Protein AF-A0A6N6KXH5-F1 (afdb_monomer)

Mean predicted aligned error: 12.49 Å

pLDDT: mean 75.02, std 23.64, range [25.59, 96.56]

Structure (mmCIF, N/CA/C/O backbone):
data_AF-A0A6N6KXH5-F1
#
_entry.id   AF-A0A6N6KXH5-F1
#
loop_
_atom_site.group_PDB
_atom_site.id
_atom_site.type_symbol
_atom_site.label_atom_id
_atom_site.label_alt_id
_atom_site.label_comp_id
_atom_site.label_asym_id
_atom_site.label_entity_id
_atom_site.label_seq_id
_atom_site.pdbx_PDB_ins_code
_atom_site.Cartn_x
_atom_site.Cartn_y
_atom_site.Cartn_z
_atom_site.occupancy
_atom_site.B_iso_or_equiv
_atom_site.auth_seq_id
_atom_site.auth_comp_id
_atom_site.auth_asym_id
_atom_site.auth_atom_id
_atom_site.pdbx_PDB_model_num
ATOM 1 N N . MET A 1 1 ? -5.932 -67.884 3.065 1.00 34.28 1 MET A N 1
ATOM 2 C CA . MET A 1 1 ? -4.588 -68.323 2.636 1.00 34.28 1 MET A CA 1
ATOM 3 C C . MET A 1 1 ? -4.471 -68.084 1.138 1.00 34.28 1 MET A C 1
ATOM 5 O O . MET A 1 1 ? -5.347 -68.530 0.417 1.00 34.28 1 MET A O 1
ATOM 9 N N . SER A 1 2 ? -3.469 -67.285 0.753 1.00 35.34 2 SER A N 1
ATOM 10 C CA . SER A 1 2 ? -2.897 -67.051 -0.588 1.00 35.34 2 SER A CA 1
ATOM 11 C C . SER A 1 2 ? -3.793 -67.182 -1.829 1.00 35.34 2 SER A C 1
ATOM 13 O O . SER A 1 2 ? -4.109 -68.287 -2.262 1.00 35.34 2 SER A O 1
ATOM 15 N N . VAL A 1 3 ? -4.025 -66.052 -2.502 1.00 28.23 3 VAL A N 1
ATOM 16 C CA . VAL A 1 3 ? -4.304 -66.023 -3.942 1.00 28.23 3 VAL A CA 1
ATOM 17 C C . VAL A 1 3 ? -3.302 -65.068 -4.584 1.00 28.23 3 VAL A C 1
ATOM 19 O O . VAL A 1 3 ? -3.297 -63.873 -4.300 1.00 28.23 3 VAL A O 1
ATOM 22 N N . SER A 1 4 ? -2.410 -65.626 -5.397 1.00 29.00 4 SER A N 1
ATOM 23 C CA . SER A 1 4 ? -1.606 -64.905 -6.376 1.00 29.00 4 SER A CA 1
ATOM 24 C C . SER A 1 4 ? -2.462 -64.624 -7.611 1.00 29.00 4 SER A C 1
ATOM 26 O O . SER A 1 4 ? -3.246 -65.473 -8.029 1.00 29.00 4 SER A O 1
ATOM 28 N N . CYS A 1 5 ? -2.292 -63.457 -8.230 1.00 26.23 5 CYS A N 1
ATOM 29 C CA . CYS A 1 5 ? -2.642 -63.283 -9.635 1.00 26.23 5 CYS A CA 1
ATOM 30 C C . CYS A 1 5 ? -1.770 -62.193 -10.257 1.00 26.23 5 CYS A C 1
ATOM 32 O O . CYS A 1 5 ? -1.735 -61.051 -9.802 1.00 26.23 5 CYS A O 1
ATOM 34 N N . SER A 1 6 ? -1.026 -62.605 -11.274 1.00 30.69 6 SER A N 1
ATOM 35 C CA . SER A 1 6 ? -0.254 -61.792 -12.196 1.00 30.69 6 SER A CA 1
ATOM 36 C C . SER A 1 6 ? -1.175 -61.153 -13.237 1.00 30.69 6 SER A C 1
ATOM 38 O O . SER A 1 6 ? -2.111 -61.784 -13.721 1.00 30.69 6 SER A O 1
ATOM 40 N N . SER A 1 7 ? -0.853 -59.938 -13.677 1.00 32.44 7 SER A N 1
ATOM 41 C CA . SER A 1 7 ? -1.296 -59.474 -14.993 1.00 32.44 7 SER A CA 1
ATOM 42 C C . SER A 1 7 ? -0.289 -58.507 -15.602 1.00 32.44 7 SER A C 1
ATOM 44 O O . SER A 1 7 ? -0.021 -57.423 -15.087 1.00 32.44 7 SER A O 1
ATOM 46 N N . SER A 1 8 ? 0.254 -58.969 -16.721 1.00 28.33 8 SER A N 1
ATOM 47 C CA . SER A 1 8 ? 1.079 -58.301 -17.718 1.00 28.33 8 SER A CA 1
ATOM 48 C C . SER A 1 8 ? 0.479 -56.992 -18.234 1.00 28.33 8 SER A C 1
ATOM 50 O O . SER A 1 8 ? -0.687 -56.960 -18.623 1.00 28.33 8 SER A O 1
ATOM 52 N N . TR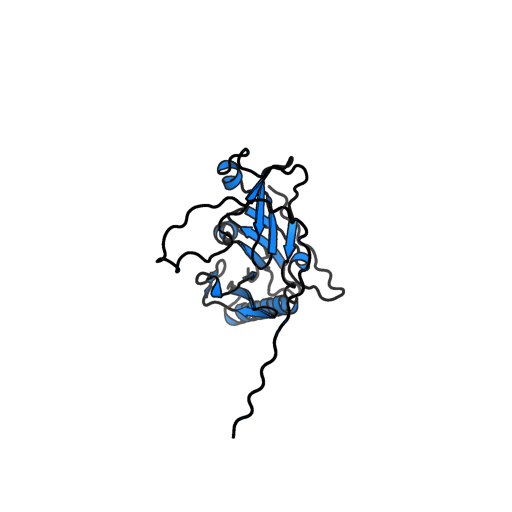P A 1 9 ? 1.310 -55.955 -18.351 1.00 27.03 9 TRP A N 1
ATOM 53 C CA . TRP A 1 9 ? 1.005 -54.742 -19.110 1.00 27.03 9 TRP A CA 1
ATOM 54 C C . TRP A 1 9 ? 1.801 -54.740 -20.417 1.00 27.03 9 TRP A C 1
ATOM 56 O O . TRP A 1 9 ? 3.028 -54.666 -20.424 1.00 27.03 9 TRP A O 1
ATOM 66 N N . THR A 1 10 ? 1.089 -54.859 -21.535 1.00 33.12 10 THR A N 1
ATOM 67 C CA . THR A 1 10 ? 1.622 -54.732 -22.894 1.00 33.12 10 THR A CA 1
ATOM 68 C C . THR A 1 10 ? 1.660 -53.263 -23.297 1.00 33.12 10 THR A C 1
ATOM 70 O O . THR A 1 10 ? 0.631 -52.587 -23.298 1.00 33.12 10 THR A O 1
ATOM 73 N N . GLY A 1 11 ? 2.849 -52.783 -23.660 1.00 29.31 11 GLY A N 1
ATOM 74 C CA . GLY A 1 11 ? 3.073 -51.426 -24.139 1.00 29.31 11 GLY A CA 1
ATOM 75 C C . GLY A 1 11 ? 2.358 -51.126 -25.458 1.00 29.31 11 GLY A C 1
ATOM 76 O O . GLY A 1 11 ? 2.334 -51.942 -26.379 1.00 29.31 11 GLY A O 1
ATOM 77 N N . LYS A 1 12 ? 1.827 -49.905 -25.561 1.00 32.59 12 LYS A N 1
ATOM 78 C CA . LYS A 1 12 ? 1.473 -49.268 -26.830 1.00 32.59 12 LYS A CA 1
ATOM 79 C C . LYS A 1 12 ? 2.294 -47.991 -26.974 1.00 32.59 12 LYS A C 1
ATOM 81 O O . LYS A 1 12 ? 2.159 -47.053 -26.196 1.00 32.59 12 LYS A O 1
ATOM 86 N N . GLN A 1 13 ? 3.168 -48.011 -27.974 1.00 32.56 13 GLN A N 1
ATOM 87 C CA . GLN A 1 13 ? 3.953 -46.886 -28.468 1.00 32.56 13 GLN A CA 1
ATOM 88 C C . GLN A 1 13 ? 3.015 -45.761 -28.926 1.00 32.56 13 GLN A C 1
ATOM 90 O O . GLN A 1 13 ? 2.152 -45.990 -29.773 1.00 32.56 13 GLN A O 1
ATOM 95 N N . VAL A 1 14 ? 3.217 -44.545 -28.415 1.00 34.12 14 VAL A N 1
ATOM 96 C CA . VAL A 1 14 ? 2.612 -43.326 -28.966 1.00 34.12 14 VAL A CA 1
ATOM 97 C C . VAL A 1 14 ? 3.729 -42.376 -29.399 1.00 34.12 14 VAL A C 1
ATOM 99 O O . VAL A 1 14 ? 4.728 -42.179 -28.711 1.00 34.12 14 VAL A O 1
ATOM 102 N N . SER A 1 15 ? 3.549 -41.885 -30.620 1.00 32.12 15 SER A N 1
ATOM 103 C CA . SER A 1 15 ? 4.446 -41.099 -31.462 1.00 32.12 15 SER A CA 1
ATOM 104 C C . SER A 1 15 ? 4.912 -39.782 -30.823 1.00 32.12 15 SER A C 1
ATOM 106 O O . SER A 1 15 ? 4.115 -39.033 -30.259 1.00 32.12 15 SER A O 1
ATOM 108 N N . ARG A 1 16 ? 6.216 -39.492 -30.952 1.00 30.27 16 ARG A N 1
ATOM 109 C CA . ARG A 1 16 ? 6.869 -38.257 -30.496 1.00 30.27 16 ARG A CA 1
ATOM 110 C C . ARG A 1 16 ? 6.496 -37.089 -31.417 1.00 30.27 16 ARG A C 1
ATOM 112 O O . ARG A 1 16 ? 6.907 -37.067 -32.573 1.00 30.27 16 ARG A O 1
ATOM 119 N N . ARG A 1 17 ? 5.781 -36.089 -30.893 1.00 31.73 17 ARG A N 1
ATOM 120 C CA . ARG A 1 17 ? 5.756 -34.734 -31.466 1.00 31.73 17 ARG A CA 1
ATOM 121 C C . ARG A 1 17 ? 6.875 -33.913 -30.830 1.00 31.73 17 ARG A C 1
ATOM 123 O O . ARG A 1 17 ? 6.957 -33.806 -29.612 1.00 31.73 17 ARG A O 1
ATOM 130 N N . THR A 1 18 ? 7.738 -33.383 -31.685 1.00 30.25 18 THR A N 1
ATOM 131 C CA . THR A 1 18 ? 8.837 -32.470 -31.374 1.00 30.25 18 THR A CA 1
ATOM 132 C C . THR A 1 18 ? 8.309 -31.228 -30.657 1.00 30.25 18 THR A C 1
ATOM 134 O O . THR A 1 18 ? 7.574 -30.444 -31.250 1.00 30.25 18 THR A O 1
ATOM 137 N N . ILE A 1 19 ? 8.686 -31.056 -29.390 1.00 32.16 19 ILE A N 1
ATOM 138 C CA . ILE A 1 19 ? 8.570 -29.790 -28.663 1.00 32.16 19 ILE A CA 1
ATOM 139 C C . ILE A 1 19 ? 9.950 -29.136 -28.743 1.00 32.16 19 ILE A C 1
ATOM 141 O O . ILE A 1 19 ? 10.942 -29.720 -28.307 1.00 32.16 19 ILE A O 1
ATOM 145 N N . LEU A 1 20 ? 10.015 -27.959 -29.364 1.00 25.92 20 LEU A N 1
ATOM 146 C CA . LEU A 1 20 ? 11.192 -27.096 -29.351 1.00 25.92 20 LEU A CA 1
ATOM 147 C C . LEU A 1 20 ? 11.387 -26.590 -27.916 1.00 25.92 20 LEU A C 1
ATOM 149 O O . LEU A 1 20 ? 10.619 -25.760 -27.440 1.00 25.92 20 LEU A O 1
ATOM 153 N N . PHE A 1 21 ? 12.393 -27.121 -27.224 1.00 26.03 21 PHE A N 1
ATOM 154 C CA . PHE A 1 21 ? 12.872 -26.561 -25.966 1.00 26.03 21 PHE A CA 1
ATOM 155 C C . PHE A 1 21 ? 13.682 -25.302 -26.284 1.00 26.03 21 PHE A C 1
ATOM 157 O O . PHE A 1 21 ? 14.751 -25.386 -26.888 1.00 26.03 21 PHE A O 1
ATOM 164 N N . LEU A 1 22 ? 13.166 -24.138 -25.890 1.00 27.75 22 LEU A N 1
ATOM 165 C CA . LEU A 1 22 ? 13.977 -22.934 -25.743 1.00 27.75 22 LEU A CA 1
ATOM 166 C C . LEU A 1 22 ? 14.863 -23.126 -24.508 1.00 27.75 22 LEU A C 1
ATOM 168 O O . LEU A 1 22 ? 14.380 -23.269 -23.387 1.00 27.75 22 LEU A O 1
ATOM 172 N N . SER A 1 23 ? 16.164 -23.210 -24.754 1.00 25.70 23 SER A N 1
ATOM 173 C CA . SER A 1 23 ? 17.210 -23.412 -23.758 1.00 25.70 23 SER A CA 1
ATOM 174 C C . SER A 1 23 ? 17.318 -22.198 -22.831 1.00 25.70 23 SER A C 1
ATOM 176 O O . SER A 1 23 ? 17.738 -21.128 -23.262 1.00 25.70 23 SER A O 1
ATOM 178 N N . ILE A 1 24 ? 16.980 -22.371 -21.554 1.00 30.84 24 ILE A N 1
ATOM 179 C CA . ILE A 1 24 ? 17.318 -21.424 -20.481 1.00 30.84 24 ILE A CA 1
ATOM 180 C C . ILE A 1 24 ? 18.770 -21.719 -20.060 1.00 30.84 24 ILE A C 1
ATOM 182 O O . ILE A 1 24 ? 19.104 -22.895 -19.874 1.00 30.84 24 ILE A O 1
ATOM 186 N N . PRO A 1 25 ? 19.668 -20.722 -19.951 1.00 28.97 25 PRO A N 1
ATOM 187 C CA . PRO A 1 25 ? 21.072 -20.986 -19.674 1.00 28.97 25 PRO A CA 1
ATOM 188 C C . PRO A 1 25 ? 21.275 -21.496 -18.241 1.00 28.97 25 PRO A C 1
ATOM 190 O O . PRO A 1 25 ? 20.747 -20.949 -17.276 1.00 28.97 25 PRO A O 1
ATOM 193 N N . ALA A 1 26 ? 22.069 -22.559 -18.124 1.00 29.31 26 ALA A N 1
ATOM 194 C CA . ALA A 1 26 ? 22.486 -23.163 -16.868 1.00 29.31 26 ALA A CA 1
ATOM 195 C C . ALA A 1 26 ? 23.568 -22.306 -16.195 1.00 29.31 26 ALA A C 1
ATOM 197 O O . ALA A 1 26 ? 24.658 -22.152 -16.749 1.00 29.31 26 ALA A O 1
ATOM 198 N N . TRP A 1 27 ? 23.302 -21.805 -14.987 1.00 30.33 27 TRP A N 1
ATOM 199 C CA . TRP A 1 27 ? 24.320 -21.165 -14.152 1.00 30.33 27 TRP A CA 1
ATOM 200 C C . TRP A 1 27 ? 24.557 -21.980 -12.875 1.00 30.33 27 TRP A C 1
ATOM 202 O O . TRP A 1 27 ? 23.636 -22.375 -12.168 1.00 30.33 27 TRP A O 1
ATOM 212 N N . ARG A 1 28 ? 25.847 -22.284 -12.697 1.00 27.38 28 ARG A N 1
ATOM 213 C CA . ARG A 1 28 ? 26.580 -22.994 -11.637 1.00 27.38 28 ARG A CA 1
ATOM 214 C C . ARG A 1 28 ? 25.835 -23.405 -10.362 1.00 27.38 28 ARG A C 1
ATOM 216 O O . ARG A 1 28 ? 25.400 -22.590 -9.562 1.00 27.38 28 ARG A O 1
ATOM 223 N N . THR A 1 29 ? 25.943 -24.702 -10.088 1.00 35.69 29 THR A N 1
ATOM 224 C CA . THR A 1 29 ? 25.871 -25.305 -8.756 1.00 35.69 29 THR A CA 1
ATOM 225 C C . THR A 1 29 ? 26.996 -24.781 -7.852 1.00 35.69 29 THR A C 1
ATOM 227 O O . THR A 1 29 ? 28.174 -25.005 -8.145 1.00 35.69 29 THR A O 1
ATOM 230 N N . SER A 1 30 ? 26.643 -24.177 -6.721 1.00 26.39 30 SER A N 1
ATOM 231 C CA . SER A 1 30 ? 27.507 -24.094 -5.534 1.00 26.39 30 SER A CA 1
ATOM 232 C C . SER A 1 30 ? 26.762 -24.668 -4.330 1.00 26.39 30 SER A C 1
ATOM 234 O O . SER A 1 30 ? 25.540 -24.603 -4.243 1.00 26.39 30 SER A O 1
ATOM 236 N N . SER A 1 31 ? 27.526 -25.346 -3.481 1.00 25.59 31 SER A N 1
ATOM 237 C CA . SER A 1 31 ? 27.115 -26.375 -2.533 1.00 25.59 31 SER A CA 1
ATOM 238 C C . SER A 1 31 ? 26.300 -25.895 -1.330 1.00 25.59 31 SER A C 1
ATOM 240 O O . SER A 1 31 ? 26.558 -24.847 -0.752 1.00 25.59 31 SER A O 1
ATOM 242 N N . VAL A 1 32 ? 25.399 -26.789 -0.927 1.00 36.59 32 VAL A N 1
ATOM 243 C CA . VAL A 1 32 ? 24.617 -26.891 0.312 1.00 36.59 32 VAL A CA 1
ATOM 244 C C . VAL A 1 32 ? 25.411 -26.510 1.575 1.00 36.59 32 VAL A C 1
ATOM 246 O O . VAL A 1 32 ? 26.334 -27.243 1.925 1.00 36.59 32 VAL A O 1
ATOM 249 N N . ASN A 1 33 ? 25.039 -25.400 2.240 1.00 27.09 33 ASN A N 1
ATOM 250 C CA . ASN A 1 33 ? 24.850 -25.276 3.708 1.00 27.09 33 ASN A CA 1
ATOM 251 C C . ASN A 1 33 ? 24.621 -23.829 4.221 1.00 27.09 33 ASN A C 1
ATOM 253 O O . ASN A 1 33 ? 25.169 -23.457 5.246 1.00 27.09 33 ASN A O 1
ATOM 257 N N . ASP A 1 34 ? 23.772 -23.025 3.575 1.00 28.16 34 ASP A N 1
ATOM 258 C CA . ASP A 1 34 ? 23.202 -21.824 4.217 1.00 28.16 34 ASP A CA 1
ATOM 259 C C . ASP A 1 34 ? 21.807 -21.546 3.639 1.00 28.16 34 ASP A C 1
ATOM 261 O O . ASP A 1 34 ? 21.627 -20.799 2.681 1.00 28.16 34 ASP A O 1
ATOM 265 N N . LEU A 1 35 ? 20.804 -22.239 4.185 1.00 29.20 35 LEU A N 1
ATOM 266 C CA . LEU A 1 35 ? 19.399 -22.193 3.749 1.00 29.20 35 LEU A CA 1
ATOM 267 C C . LEU A 1 35 ? 18.524 -21.240 4.588 1.00 29.20 35 LEU A C 1
ATOM 269 O O . LEU A 1 35 ? 17.304 -21.319 4.519 1.00 29.20 35 LEU A O 1
ATOM 273 N N . HIS A 1 36 ? 19.112 -20.325 5.365 1.00 27.80 36 HIS A N 1
ATOM 274 C CA . HIS A 1 36 ? 18.352 -19.433 6.260 1.00 27.80 36 HIS A CA 1
ATOM 275 C C . HIS A 1 36 ? 18.334 -17.950 5.854 1.00 27.80 36 HIS A C 1
ATOM 277 O O . HIS A 1 36 ? 17.826 -17.123 6.608 1.00 27.80 36 HIS A O 1
ATOM 283 N N . THR A 1 37 ? 18.806 -17.605 4.652 1.00 34.41 37 THR A N 1
ATOM 284 C CA . THR A 1 37 ? 18.939 -16.194 4.224 1.00 34.41 37 THR A CA 1
ATOM 285 C C . THR A 1 37 ? 18.351 -15.910 2.832 1.00 34.41 37 THR A C 1
ATOM 287 O O . THR A 1 37 ? 18.606 -14.854 2.266 1.00 34.41 37 THR A O 1
ATOM 290 N N . LEU A 1 38 ? 17.573 -16.837 2.255 1.00 30.12 38 LEU A N 1
ATOM 291 C CA . LEU A 1 38 ? 17.179 -16.808 0.833 1.00 30.12 38 LEU A CA 1
ATOM 292 C C . LEU A 1 38 ? 15.700 -16.502 0.529 1.00 30.12 38 LEU A C 1
ATOM 294 O O . LEU A 1 38 ? 15.316 -16.568 -0.633 1.00 30.12 38 LEU A O 1
ATOM 298 N N . GLU A 1 39 ? 14.860 -16.134 1.497 1.00 35.03 39 GLU A N 1
ATOM 299 C CA . GLU A 1 39 ? 13.414 -15.985 1.241 1.00 35.03 39 GLU A CA 1
ATOM 300 C C . GLU A 1 39 ? 12.834 -14.669 1.780 1.00 35.03 39 GLU A C 1
ATOM 302 O O . GLU A 1 39 ? 12.089 -14.637 2.756 1.00 35.03 39 GLU A O 1
ATOM 307 N N . ARG A 1 40 ? 13.164 -13.549 1.135 1.00 41.22 40 ARG A N 1
ATOM 308 C CA . ARG A 1 40 ? 12.389 -12.301 1.224 1.00 41.22 40 ARG A CA 1
ATOM 309 C C . ARG A 1 40 ? 12.245 -11.733 -0.182 1.00 41.22 40 ARG A C 1
ATOM 311 O O . ARG A 1 40 ? 13.129 -11.018 -0.622 1.00 41.22 40 ARG A O 1
ATOM 318 N N . PHE A 1 41 ? 11.138 -12.068 -0.843 1.00 43.38 41 PHE A N 1
ATOM 319 C CA . PHE A 1 41 ? 10.682 -11.460 -2.101 1.00 43.38 41 PHE A CA 1
ATOM 320 C C . PHE A 1 41 ? 11.631 -11.624 -3.309 1.00 43.38 41 PHE A C 1
ATOM 322 O O . PHE A 1 41 ? 12.810 -11.936 -3.176 1.00 43.38 41 PHE A O 1
ATOM 329 N N . SER A 1 42 ? 11.064 -11.584 -4.521 1.00 43.88 42 SER A N 1
ATOM 330 C CA . SER A 1 42 ? 11.773 -11.874 -5.780 1.00 43.88 42 SER A CA 1
ATOM 331 C C . SER A 1 42 ? 13.064 -11.051 -5.860 1.00 43.88 42 SER A C 1
ATOM 333 O O . SER A 1 42 ? 12.982 -9.827 -5.779 1.00 43.88 42 SER A O 1
ATOM 335 N N . PRO A 1 43 ? 14.258 -11.669 -5.962 1.00 48.19 43 PRO A N 1
ATOM 336 C CA . PRO A 1 43 ? 15.462 -10.998 -5.491 1.00 48.19 43 PRO A CA 1
ATOM 337 C C . PRO A 1 43 ? 15.898 -9.822 -6.368 1.00 48.19 43 PRO A C 1
ATOM 339 O O . PRO A 1 43 ? 16.661 -8.996 -5.888 1.00 48.19 43 PRO A O 1
ATOM 342 N N . PHE A 1 44 ? 15.414 -9.690 -7.607 1.00 66.38 44 PHE A N 1
ATOM 343 C CA . PHE A 1 44 ? 15.699 -8.526 -8.446 1.00 66.38 44 PHE A CA 1
ATOM 344 C C . PHE A 1 44 ? 14.526 -8.280 -9.394 1.00 66.38 44 PHE A C 1
ATOM 346 O O . PHE A 1 44 ? 14.179 -9.144 -10.200 1.00 66.38 44 PHE A O 1
ATOM 353 N N . GLY A 1 45 ? 13.911 -7.101 -9.301 1.00 78.88 45 GLY A N 1
ATOM 354 C CA . GLY A 1 45 ? 13.016 -6.642 -10.356 1.00 78.88 45 GLY A CA 1
ATOM 355 C C . GLY A 1 45 ? 13.757 -6.536 -11.691 1.00 78.88 45 GLY A C 1
ATOM 356 O O . GLY A 1 45 ? 14.986 -6.484 -11.753 1.00 78.88 45 GLY A O 1
ATOM 357 N N . THR A 1 46 ? 12.999 -6.562 -12.779 1.00 89.38 46 THR A N 1
ATOM 358 C CA . THR A 1 46 ? 13.536 -6.497 -14.135 1.00 89.38 46 THR A CA 1
ATOM 359 C C . THR A 1 46 ? 13.433 -5.064 -14.648 1.00 89.38 46 THR A C 1
ATOM 361 O O . THR A 1 46 ? 12.318 -4.546 -14.755 1.00 89.38 46 THR A O 1
ATOM 364 N N . PRO A 1 47 ? 14.554 -4.406 -14.986 1.00 92.06 47 PRO A N 1
ATOM 365 C CA . PRO A 1 47 ? 14.502 -3.120 -15.659 1.00 92.06 47 PRO A CA 1
ATOM 366 C C . PRO A 1 47 ? 13.998 -3.286 -17.097 1.00 92.06 47 PRO A C 1
ATOM 368 O O . PRO A 1 47 ? 14.488 -4.130 -17.851 1.00 92.06 47 PRO A O 1
ATOM 371 N N . VAL A 1 48 ? 13.032 -2.457 -17.487 1.00 93.25 48 VAL A N 1
ATOM 372 C CA . VAL A 1 48 ? 12.419 -2.450 -18.820 1.00 93.25 48 VAL A CA 1
ATOM 373 C C . VAL A 1 48 ? 12.546 -1.050 -19.409 1.00 93.25 48 VAL A C 1
ATOM 375 O O . VAL A 1 48 ? 11.997 -0.091 -18.872 1.00 93.25 48 VAL A O 1
ATOM 378 N N . ALA A 1 49 ? 13.282 -0.914 -20.506 1.00 93.19 49 ALA A N 1
ATOM 379 C CA . ALA A 1 49 ? 13.436 0.353 -21.204 1.00 93.19 49 ALA A CA 1
ATOM 380 C C . ALA A 1 49 ? 12.259 0.573 -22.163 1.00 93.19 49 ALA A C 1
ATOM 382 O O . ALA A 1 49 ? 12.032 -0.224 -23.078 1.00 93.19 49 ALA A O 1
ATOM 383 N N . ALA A 1 50 ? 11.539 1.678 -21.958 1.00 91.44 50 ALA A N 1
ATOM 384 C CA . ALA A 1 50 ? 10.432 2.128 -22.791 1.00 91.44 50 ALA A CA 1
ATOM 385 C C . ALA A 1 50 ? 10.680 3.570 -23.285 1.00 91.44 50 ALA A C 1
ATOM 387 O O . ALA A 1 50 ? 11.497 4.292 -22.708 1.00 91.44 50 ALA A O 1
ATOM 388 N N . PRO A 1 51 ? 9.964 4.058 -24.317 1.0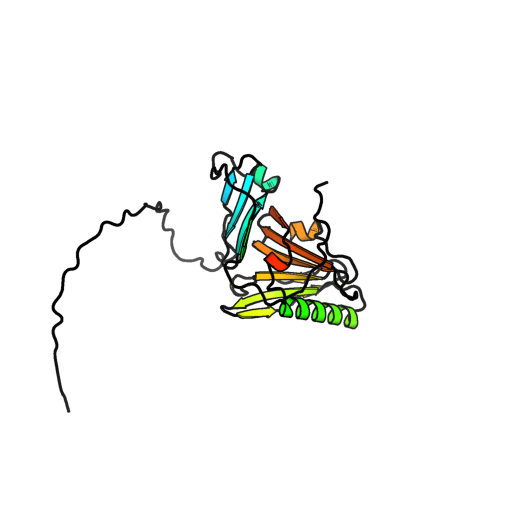0 85.56 51 PRO A N 1
ATOM 389 C CA . PRO A 1 51 ? 10.170 5.407 -24.851 1.00 85.56 51 PRO A CA 1
ATOM 390 C C . PRO A 1 51 ? 9.905 6.519 -23.825 1.00 85.56 51 PRO A C 1
ATOM 392 O O . PRO A 1 51 ? 10.468 7.602 -23.937 1.00 85.56 51 PRO A O 1
ATOM 395 N N . GLY A 1 52 ? 9.048 6.250 -22.833 1.00 83.12 52 GLY A N 1
ATOM 396 C CA . GLY A 1 52 ? 8.719 7.170 -21.741 1.00 83.12 52 GLY A CA 1
ATOM 397 C C . GLY A 1 52 ? 9.681 7.131 -20.549 1.00 83.12 52 GLY A C 1
ATOM 398 O O . GLY A 1 52 ? 9.449 7.854 -19.587 1.00 83.12 52 GLY A O 1
ATOM 399 N N . GLY A 1 53 ? 10.728 6.301 -20.592 1.00 88.69 53 GLY A N 1
ATOM 400 C CA . GLY A 1 53 ? 11.704 6.151 -19.514 1.00 88.69 53 GLY A CA 1
ATOM 401 C C . GLY A 1 53 ? 11.915 4.701 -19.081 1.00 88.69 53 GLY A C 1
ATOM 402 O O . GLY A 1 53 ? 11.360 3.761 -19.656 1.00 88.69 53 GLY A O 1
ATOM 403 N N . LEU A 1 54 ? 12.750 4.527 -18.057 1.00 92.38 54 LEU A N 1
ATOM 404 C CA . LEU A 1 54 ? 13.017 3.223 -17.462 1.00 92.38 54 LEU A CA 1
ATOM 405 C C . LEU A 1 54 ? 11.863 2.817 -16.539 1.00 92.38 54 LEU A C 1
ATOM 407 O O . LEU A 1 54 ? 11.417 3.590 -15.690 1.00 92.38 54 LEU A O 1
ATOM 411 N N . LEU A 1 55 ? 11.411 1.580 -16.692 1.00 94.38 55 LEU A N 1
ATOM 412 C CA . LEU A 1 55 ? 10.418 0.946 -15.843 1.00 94.38 55 LEU A CA 1
ATOM 413 C C . LEU A 1 55 ? 11.063 -0.177 -15.028 1.00 94.38 55 LEU A C 1
ATOM 415 O O . LEU A 1 55 ? 12.059 -0.772 -15.436 1.00 94.38 55 LEU A O 1
ATOM 419 N N . TRP A 1 56 ? 10.466 -0.478 -13.884 1.00 92.56 56 TRP A N 1
ATOM 420 C CA . TRP A 1 56 ? 10.872 -1.537 -12.975 1.00 92.56 56 TRP A CA 1
ATOM 421 C C . TRP A 1 56 ? 9.742 -2.553 -12.843 1.00 92.56 56 TRP A C 1
ATOM 423 O O . TRP A 1 56 ? 8.643 -2.215 -12.402 1.00 92.56 56 TRP A O 1
ATOM 433 N N . GLU A 1 57 ? 9.980 -3.787 -13.277 1.00 92.56 57 GLU A N 1
ATOM 434 C CA . GLU A 1 57 ? 8.989 -4.859 -13.240 1.00 92.56 57 GLU A CA 1
ATOM 435 C C . GLU A 1 57 ? 9.263 -5.830 -12.096 1.00 92.56 57 GLU A C 1
ATOM 437 O O . GLU A 1 57 ? 10.378 -6.319 -11.933 1.00 92.56 57 GLU A O 1
ATOM 442 N N . VAL A 1 58 ? 8.234 -6.133 -11.311 1.00 89.69 58 VAL A N 1
ATOM 443 C CA . VAL A 1 58 ? 8.316 -7.045 -10.170 1.00 89.69 58 VAL A CA 1
ATOM 444 C C . VAL A 1 58 ? 7.147 -8.013 -10.223 1.00 89.69 58 VAL A C 1
ATOM 446 O O . VAL A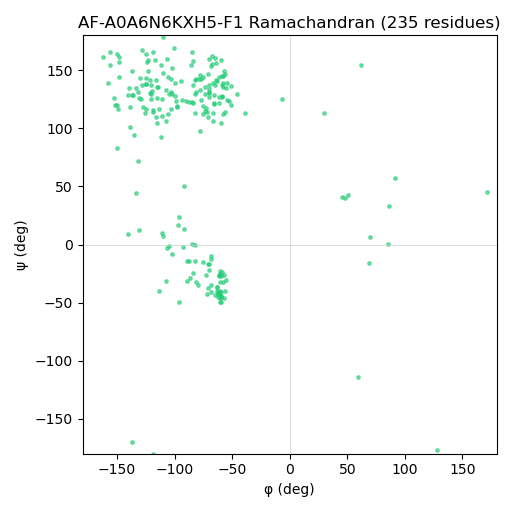 1 58 ? 5.997 -7.618 -10.420 1.00 89.69 58 VAL A O 1
ATOM 449 N N . GLU A 1 59 ? 7.448 -9.287 -10.004 1.00 88.81 59 GLU A N 1
ATOM 450 C CA . GLU A 1 59 ? 6.467 -10.350 -9.827 1.00 88.81 59 GLU A CA 1
ATOM 451 C C . GLU A 1 59 ? 6.686 -11.008 -8.462 1.00 88.81 59 GLU A C 1
ATOM 453 O O . GLU A 1 59 ? 7.810 -11.364 -8.100 1.00 88.81 59 GLU A O 1
ATOM 458 N N . THR A 1 60 ? 5.610 -11.144 -7.694 1.00 84.75 60 THR A N 1
ATOM 459 C CA . THR A 1 60 ? 5.571 -11.848 -6.409 1.00 84.75 60 THR A CA 1
ATOM 460 C C . THR A 1 60 ? 4.588 -13.015 -6.498 1.00 84.75 60 THR A C 1
ATOM 462 O O . THR A 1 60 ? 3.933 -13.223 -7.514 1.00 84.75 60 THR A O 1
ATOM 465 N N . ALA A 1 61 ? 4.416 -13.774 -5.414 1.00 83.88 61 ALA A N 1
ATOM 466 C CA . ALA A 1 61 ? 3.353 -14.781 -5.349 1.00 83.88 61 ALA A CA 1
ATOM 467 C C . ALA A 1 61 ? 1.929 -14.177 -5.298 1.00 83.88 61 ALA A C 1
ATOM 469 O O . ALA A 1 61 ? 0.954 -14.922 -5.373 1.00 83.88 61 ALA A O 1
ATOM 470 N N . ILE A 1 62 ? 1.798 -12.857 -5.117 1.00 86.88 62 ILE A N 1
ATOM 471 C CA . ILE A 1 62 ? 0.531 -12.165 -4.829 1.00 86.88 62 ILE A CA 1
ATOM 472 C C . ILE A 1 62 ? 0.122 -11.246 -5.978 1.00 86.88 62 ILE A C 1
ATOM 474 O O . ILE A 1 62 ? -1.056 -11.180 -6.332 1.00 86.88 62 ILE A O 1
ATOM 478 N N . PHE A 1 63 ? 1.081 -10.551 -6.580 1.00 90.44 63 PHE A N 1
ATOM 479 C CA . PHE A 1 63 ? 0.831 -9.583 -7.638 1.00 90.44 63 PHE A CA 1
ATOM 480 C C . PHE A 1 63 ? 1.995 -9.532 -8.624 1.00 90.44 63 PHE A C 1
ATOM 482 O O . PHE A 1 63 ? 3.126 -9.906 -8.309 1.00 90.44 63 PHE A O 1
ATOM 489 N N . ARG A 1 64 ? 1.715 -8.983 -9.801 1.00 92.75 64 ARG A N 1
ATOM 490 C CA . ARG A 1 64 ? 2.714 -8.516 -10.753 1.00 92.75 64 ARG A CA 1
ATOM 491 C C . ARG A 1 64 ? 2.483 -7.041 -11.012 1.00 92.75 64 ARG A C 1
ATOM 493 O O . ARG A 1 64 ? 1.346 -6.580 -11.102 1.00 92.75 64 ARG A O 1
ATOM 500 N N . CYS A 1 65 ? 3.560 -6.287 -11.134 1.00 94.19 65 CYS A N 1
ATOM 501 C CA . CYS A 1 65 ? 3.473 -4.875 -11.445 1.00 94.19 65 CYS A CA 1
ATOM 502 C C . CYS A 1 65 ? 4.664 -4.413 -12.267 1.00 94.19 65 CYS A C 1
ATOM 504 O O . CYS A 1 65 ? 5.748 -4.996 -12.224 1.00 94.19 65 CYS A O 1
ATOM 506 N N . ARG A 1 66 ? 4.448 -3.319 -12.986 1.00 95.00 66 ARG A N 1
ATOM 507 C CA . ARG A 1 66 ? 5.503 -2.535 -13.601 1.00 95.00 66 ARG A CA 1
ATOM 508 C C . ARG A 1 66 ? 5.298 -1.088 -13.202 1.00 95.00 66 ARG A C 1
ATOM 510 O O . ARG A 1 66 ? 4.218 -0.544 -13.409 1.00 95.00 66 ARG A O 1
ATOM 517 N N . MET A 1 67 ? 6.324 -0.482 -12.633 1.00 94.06 67 MET A N 1
ATOM 518 C CA . MET A 1 67 ? 6.283 0.870 -12.082 1.00 94.06 67 MET A CA 1
ATOM 519 C C . MET A 1 67 ? 7.371 1.740 -12.717 1.00 94.06 67 MET A C 1
ATOM 521 O O . MET A 1 67 ? 8.347 1.198 -13.239 1.00 94.06 67 MET A O 1
ATOM 525 N N . PRO A 1 68 ? 7.233 3.073 -12.711 1.00 94.00 68 PRO A N 1
ATOM 526 C CA . PRO A 1 68 ? 8.337 3.959 -13.063 1.00 94.00 68 PRO A CA 1
ATOM 527 C C . PRO A 1 68 ? 9.562 3.676 -12.185 1.00 94.00 68 PRO A C 1
ATOM 529 O O . PRO A 1 68 ? 9.433 3.510 -10.971 1.00 94.00 68 PRO A O 1
ATOM 532 N N . ALA A 1 69 ? 10.747 3.601 -12.790 1.00 90.56 69 ALA A N 1
ATOM 533 C CA . ALA A 1 69 ? 11.980 3.435 -12.033 1.00 90.56 69 ALA A CA 1
ATOM 534 C C . ALA A 1 69 ? 12.306 4.725 -11.260 1.00 90.56 69 ALA A C 1
ATOM 536 O O . ALA A 1 69 ? 12.203 5.823 -11.809 1.00 90.56 69 ALA A O 1
ATOM 537 N N . SER A 1 70 ? 12.737 4.600 -10.004 1.00 87.00 70 SER A N 1
ATOM 538 C CA . SER A 1 70 ? 13.206 5.734 -9.199 1.00 87.00 70 SER A CA 1
ATOM 539 C C . SER A 1 70 ? 14.475 6.359 -9.786 1.00 87.00 70 SER A C 1
ATOM 541 O O . SER A 1 70 ? 15.197 5.710 -10.543 1.00 87.00 70 SER A O 1
ATOM 543 N N . GLU A 1 71 ? 14.801 7.599 -9.415 1.00 85.25 71 GLU A N 1
ATOM 544 C CA . GLU A 1 71 ? 16.041 8.257 -9.870 1.00 85.25 71 GLU A CA 1
ATOM 545 C C . GLU A 1 71 ? 17.296 7.442 -9.524 1.00 85.25 71 GLU A C 1
ATOM 547 O O . GLU A 1 71 ? 18.216 7.297 -10.336 1.00 85.25 71 GLU A O 1
ATOM 552 N N . ALA A 1 72 ? 17.310 6.851 -8.326 1.00 82.31 72 ALA A N 1
ATOM 553 C CA . ALA A 1 72 ? 18.382 5.967 -7.891 1.00 82.31 72 ALA A CA 1
ATOM 554 C C . ALA A 1 72 ? 18.502 4.744 -8.816 1.00 82.31 72 ALA A C 1
ATOM 556 O O . ALA A 1 72 ? 19.607 4.396 -9.232 1.00 82.31 72 ALA A O 1
ATOM 557 N N . MET A 1 73 ? 17.375 4.132 -9.196 1.00 82.62 73 MET A N 1
ATOM 558 C CA . MET A 1 73 ? 17.351 2.978 -10.096 1.00 82.62 73 MET A CA 1
ATOM 559 C C . MET A 1 73 ? 17.772 3.349 -11.524 1.00 82.62 73 MET A C 1
ATOM 561 O O . MET A 1 73 ? 18.554 2.632 -12.143 1.00 82.62 73 MET A O 1
ATOM 565 N N . GLN A 1 74 ? 17.321 4.500 -12.026 1.00 83.81 74 GLN A N 1
ATOM 566 C CA . GLN A 1 74 ? 17.726 5.033 -13.331 1.00 83.81 74 GLN A CA 1
ATOM 567 C C . GLN A 1 74 ? 19.236 5.289 -13.415 1.00 83.81 74 GLN A C 1
ATOM 569 O O . GLN A 1 74 ? 19.824 5.136 -14.480 1.00 83.81 74 GLN A O 1
ATOM 574 N N . THR A 1 75 ? 19.867 5.652 -12.296 1.00 83.81 75 THR A N 1
ATOM 575 C CA . THR A 1 75 ? 21.320 5.870 -12.222 1.00 83.81 75 THR A CA 1
ATOM 576 C C . THR A 1 75 ? 22.097 4.559 -12.067 1.00 83.81 75 THR A C 1
ATOM 578 O O . THR A 1 75 ? 23.229 4.450 -12.535 1.00 83.81 75 THR A O 1
ATOM 581 N N . ALA A 1 76 ? 21.513 3.568 -11.390 1.00 81.31 76 ALA A N 1
ATOM 582 C CA . ALA A 1 76 ? 22.171 2.302 -11.073 1.00 81.31 76 ALA A CA 1
ATOM 583 C C . ALA A 1 76 ? 22.110 1.266 -12.209 1.00 81.31 76 ALA A C 1
ATOM 585 O O . ALA A 1 76 ? 22.958 0.376 -12.262 1.00 81.31 76 ALA A O 1
ATOM 586 N N . VAL A 1 77 ? 21.118 1.358 -13.097 1.00 81.12 77 VAL A N 1
ATOM 587 C CA . VAL A 1 77 ? 20.887 0.392 -14.179 1.00 81.12 77 VAL A CA 1
ATOM 588 C C . VAL A 1 77 ? 21.445 0.915 -15.501 1.00 81.12 77 VAL A C 1
ATOM 590 O O . VAL A 1 77 ? 21.085 2.004 -15.946 1.00 81.12 77 VAL A O 1
ATOM 593 N N . SER A 1 78 ? 22.264 0.109 -16.185 1.00 77.19 78 SER A N 1
ATOM 594 C CA . SER A 1 78 ? 22.636 0.399 -17.573 1.00 77.19 78 SER A CA 1
ATOM 595 C C . SER A 1 78 ? 21.453 0.121 -18.502 1.00 77.19 78 SER A C 1
ATOM 597 O O . SER A 1 78 ? 20.867 -0.961 -18.474 1.00 77.19 78 SER A O 1
ATOM 599 N N . LEU A 1 79 ? 21.108 1.080 -19.368 1.00 75.06 79 LEU A N 1
ATOM 600 C CA . LEU A 1 79 ? 20.028 0.910 -20.351 1.00 75.06 79 LEU A CA 1
ATOM 601 C C . LEU A 1 79 ? 20.290 -0.240 -21.333 1.00 75.06 79 LEU A C 1
ATOM 603 O O . LEU A 1 79 ? 19.339 -0.763 -21.906 1.00 75.06 79 LEU A O 1
ATOM 607 N N . GLU A 1 80 ? 21.549 -0.631 -21.533 1.00 78.94 80 GLU A N 1
ATOM 608 C CA . GLU A 1 80 ? 21.914 -1.761 -22.395 1.00 78.94 80 GLU A CA 1
ATOM 609 C C . GLU A 1 80 ? 21.561 -3.123 -21.776 1.00 78.94 80 GLU A C 1
ATOM 611 O O . GLU A 1 80 ? 21.286 -4.072 -22.508 1.00 78.94 80 GLU A O 1
ATOM 616 N N . ASP A 1 81 ? 21.504 -3.189 -20.442 1.00 82.19 81 ASP A N 1
ATOM 617 C CA . ASP A 1 81 ? 21.135 -4.385 -19.681 1.00 82.19 81 ASP A CA 1
ATOM 618 C C . ASP A 1 81 ? 19.613 -4.489 -19.476 1.00 82.19 81 ASP A C 1
ATOM 620 O O . ASP A 1 81 ? 19.097 -5.543 -19.095 1.00 82.19 81 ASP A O 1
ATOM 624 N N . ALA A 1 82 ? 18.876 -3.403 -19.734 1.00 88.31 82 ALA A N 1
ATOM 625 C CA . ALA A 1 82 ? 17.425 -3.366 -19.620 1.00 88.31 82 ALA A CA 1
ATOM 626 C C . ALA A 1 82 ? 16.738 -4.093 -20.786 1.00 88.31 82 ALA A C 1
ATOM 628 O O . ALA A 1 82 ? 17.147 -4.006 -21.950 1.00 88.31 82 ALA A O 1
ATOM 629 N N . VAL A 1 83 ? 15.621 -4.759 -20.484 1.00 92.19 83 VAL A N 1
ATOM 630 C CA . VAL A 1 83 ? 14.763 -5.370 -21.503 1.00 92.19 83 VAL A CA 1
ATOM 631 C C . VAL A 1 83 ? 14.153 -4.262 -22.357 1.00 92.19 83 VAL A C 1
ATOM 633 O O . VAL A 1 83 ? 13.457 -3.391 -21.843 1.00 92.19 83 VAL A O 1
ATOM 636 N N . GLN A 1 84 ? 14.405 -4.287 -23.664 1.00 93.44 84 GLN A N 1
ATOM 637 C CA . GLN A 1 84 ? 13.874 -3.282 -24.585 1.00 93.44 84 GLN A CA 1
ATOM 638 C C . GLN A 1 84 ? 12.438 -3.636 -24.975 1.00 93.44 84 GLN A C 1
ATOM 640 O O . GLN A 1 84 ? 12.215 -4.626 -25.675 1.00 93.44 84 GLN A O 1
ATOM 645 N N . ASP A 1 85 ? 11.473 -2.818 -24.560 1.00 93.38 85 ASP A N 1
ATOM 646 C CA . ASP A 1 85 ? 10.065 -2.991 -24.917 1.00 93.38 85 ASP A CA 1
ATOM 647 C C . ASP A 1 85 ? 9.425 -1.627 -25.238 1.00 93.38 85 ASP A C 1
ATOM 649 O O . ASP A 1 85 ? 9.048 -0.874 -24.335 1.00 93.38 85 ASP A O 1
ATOM 653 N N . PRO A 1 86 ? 9.259 -1.287 -26.531 1.00 90.75 86 PRO A N 1
ATOM 654 C CA . PRO A 1 86 ? 8.701 -0.003 -26.933 1.00 90.75 86 PRO A CA 1
ATOM 655 C C . PRO A 1 86 ? 7.214 0.164 -26.581 1.00 90.75 86 PRO A C 1
ATOM 657 O O . PRO A 1 86 ? 6.694 1.274 -26.688 1.00 90.75 86 PRO A O 1
ATOM 660 N N . GLN A 1 87 ? 6.522 -0.916 -26.204 1.00 93.06 87 GLN A N 1
ATOM 661 C CA . GLN A 1 87 ? 5.105 -0.913 -25.835 1.00 93.06 87 GLN A CA 1
ATOM 662 C C . GLN A 1 87 ? 4.895 -1.032 -24.322 1.00 93.06 87 GLN A C 1
ATOM 664 O O . GLN A 1 87 ? 3.750 -1.016 -23.864 1.00 93.06 87 GLN A O 1
ATOM 669 N N . ALA A 1 88 ? 5.971 -1.143 -23.538 1.00 93.56 88 ALA A N 1
ATOM 670 C CA . ALA A 1 88 ? 5.860 -1.284 -22.099 1.00 93.56 88 ALA A CA 1
ATOM 671 C C . ALA A 1 88 ? 5.264 -0.027 -21.452 1.00 93.56 88 ALA A C 1
ATOM 673 O O . ALA A 1 88 ? 5.739 1.094 -21.633 1.00 93.56 88 ALA A O 1
ATOM 674 N N . LEU A 1 89 ? 4.229 -0.254 -20.646 1.00 94.25 89 LEU A N 1
ATOM 675 C CA . LEU A 1 89 ? 3.594 0.733 -19.779 1.00 94.25 89 LEU A CA 1
ATOM 676 C C . LEU A 1 89 ? 3.625 0.243 -18.332 1.00 94.25 89 LEU A C 1
ATOM 678 O O . LEU A 1 89 ? 3.754 -0.963 -18.085 1.00 94.25 89 LEU A O 1
ATOM 682 N N . ALA A 1 90 ? 3.488 1.179 -17.393 1.00 94.25 90 ALA A N 1
ATOM 683 C CA . ALA A 1 90 ? 3.242 0.850 -15.998 1.00 94.25 90 ALA A CA 1
ATOM 684 C C . ALA A 1 90 ? 1.892 0.130 -15.855 1.00 94.25 90 ALA A C 1
ATOM 686 O O . ALA A 1 90 ? 0.918 0.478 -16.528 1.00 94.25 90 ALA A O 1
ATOM 687 N N . PHE A 1 91 ? 1.835 -0.880 -14.993 1.00 95.56 91 PHE A N 1
ATOM 688 C CA . PHE A 1 91 ? 0.620 -1.642 -14.727 1.00 95.56 91 PHE A CA 1
ATOM 689 C C . PHE A 1 91 ? 0.662 -2.299 -13.351 1.00 95.56 91 PHE A C 1
ATOM 691 O O . PHE A 1 91 ? 1.720 -2.454 -12.738 1.00 95.56 91 PHE A O 1
ATOM 698 N N . PHE A 1 92 ? -0.507 -2.749 -12.910 1.00 96.31 92 PHE A N 1
ATOM 699 C CA . PHE A 1 92 ? -0.669 -3.549 -11.711 1.00 96.31 92 PHE A CA 1
ATOM 700 C C . PHE A 1 92 ? -1.698 -4.653 -11.947 1.00 96.31 92 PHE A C 1
ATOM 702 O O . PHE A 1 92 ? -2.771 -4.395 -12.496 1.00 96.31 92 PHE A O 1
ATOM 709 N N . GLU A 1 93 ? -1.374 -5.867 -11.516 1.00 95.00 93 GLU A N 1
ATOM 710 C CA . GLU A 1 93 ? -2.225 -7.045 -11.622 1.00 95.00 93 GLU A CA 1
ATOM 711 C C . GLU A 1 93 ? -2.129 -7.891 -10.348 1.00 95.00 93 GLU A C 1
ATOM 713 O O . GLU A 1 93 ? -1.046 -8.282 -9.915 1.00 95.00 93 GLU A O 1
ATOM 718 N N . MET A 1 94 ? -3.283 -8.230 -9.776 1.00 93.38 94 MET A N 1
ATOM 719 C CA . MET A 1 94 ? -3.376 -9.235 -8.719 1.00 93.38 94 MET A CA 1
ATOM 720 C C . MET A 1 94 ? -3.286 -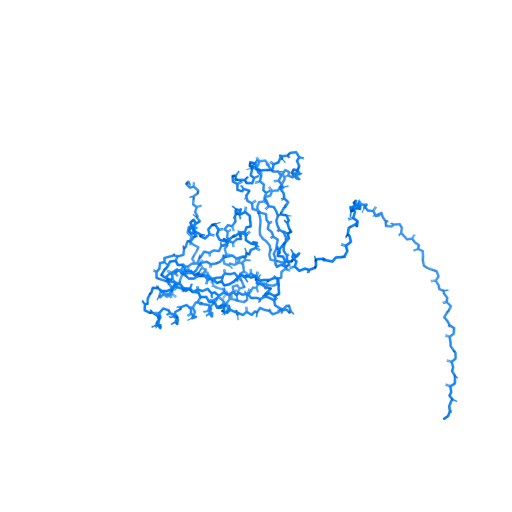10.636 -9.334 1.00 93.38 94 MET A C 1
ATOM 722 O O . MET A 1 94 ? -4.090 -10.982 -10.196 1.00 93.38 94 MET A O 1
ATOM 726 N N . LEU A 1 95 ? -2.339 -11.453 -8.866 1.00 92.19 95 LEU A N 1
ATOM 727 C CA . LEU A 1 95 ? -2.160 -12.848 -9.303 1.00 92.19 95 LEU A CA 1
ATOM 728 C C . LEU A 1 95 ? -2.985 -13.837 -8.468 1.00 92.19 95 LEU A C 1
ATOM 730 O O . LEU A 1 95 ? -3.169 -14.994 -8.846 1.00 92.19 95 LEU A O 1
ATOM 734 N N . ILE A 1 96 ? -3.490 -13.372 -7.327 1.00 91.25 96 ILE A N 1
ATOM 735 C CA . ILE A 1 96 ? -4.404 -14.092 -6.440 1.00 91.25 96 ILE A CA 1
ATOM 736 C C . ILE A 1 96 ? -5.734 -13.331 -6.327 1.00 91.25 96 ILE A C 1
ATOM 738 O O . ILE A 1 96 ? -5.798 -12.156 -6.696 1.00 91.25 96 ILE A O 1
ATOM 742 N N . PRO A 1 97 ? -6.814 -13.949 -5.808 1.00 94.81 97 PRO A N 1
ATOM 743 C CA . PRO A 1 97 ? -8.055 -13.227 -5.550 1.00 94.81 97 PRO A CA 1
ATOM 744 C C . PRO A 1 97 ? -7.818 -11.997 -4.668 1.00 94.81 97 PRO A C 1
ATOM 746 O O . PRO A 1 97 ? -7.059 -12.065 -3.699 1.00 94.81 97 PRO A O 1
ATOM 749 N N . LYS A 1 98 ? -8.488 -10.887 -4.987 1.00 96.12 98 LYS A N 1
ATOM 750 C CA . LYS A 1 98 ? -8.434 -9.647 -4.202 1.00 96.12 98 LYS A CA 1
ATOM 751 C C . LYS A 1 98 ? -8.876 -9.899 -2.752 1.00 96.12 98 LYS A C 1
ATOM 753 O O . LYS A 1 98 ? -9.763 -10.732 -2.544 1.00 96.12 98 LYS A O 1
ATOM 758 N N . PRO A 1 99 ? -8.302 -9.217 -1.741 1.00 95.81 99 PRO A N 1
ATOM 759 C CA . PRO A 1 99 ? -8.829 -9.283 -0.390 1.00 95.81 99 PRO A CA 1
ATOM 760 C C . PRO A 1 99 ? -10.288 -8.803 -0.378 1.00 95.81 99 PRO A C 1
ATOM 762 O O . PRO A 1 99 ? -10.595 -7.777 -1.000 1.00 95.81 99 PRO A O 1
ATOM 765 N N . PRO A 1 100 ? -11.185 -9.496 0.343 1.00 95.44 100 PRO A N 1
ATOM 766 C CA . PRO A 1 100 ? -12.548 -9.022 0.544 1.00 95.44 100 PRO A CA 1
ATOM 767 C C . PRO A 1 100 ? -12.553 -7.641 1.207 1.00 95.44 100 PRO A C 1
ATOM 769 O O . PRO A 1 100 ? -11.799 -7.408 2.158 1.00 95.44 100 PRO A O 1
ATOM 772 N N . PHE A 1 101 ? -13.429 -6.737 0.761 1.00 94.44 101 PHE A N 1
ATOM 773 C CA . PHE A 1 101 ? -13.534 -5.383 1.324 1.00 94.44 101 PHE A CA 1
ATOM 774 C C . PHE A 1 101 ? -13.810 -5.367 2.834 1.00 94.44 101 PHE A C 1
ATOM 776 O O . PHE A 1 101 ? -13.377 -4.458 3.535 1.00 94.44 101 PHE A O 1
ATOM 783 N N . GLN A 1 102 ? -14.438 -6.414 3.369 1.00 94.75 102 GLN A N 1
ATOM 784 C CA . GLN A 1 102 ? -14.697 -6.558 4.801 1.00 94.75 102 GLN A CA 1
ATOM 785 C C . GLN A 1 102 ? -13.412 -6.590 5.640 1.00 94.75 102 GLN A C 1
ATOM 787 O O . GLN A 1 102 ? -13.449 -6.239 6.816 1.00 94.75 102 GLN A O 1
ATOM 792 N N . LEU A 1 103 ? -12.271 -6.992 5.067 1.00 96.56 103 LEU A N 1
ATOM 793 C CA . LEU A 1 103 ? -10.982 -6.896 5.757 1.00 96.56 103 LEU A CA 1
ATOM 794 C C . LEU A 1 103 ? -10.521 -5.445 5.881 1.00 96.56 103 LEU A C 1
ATOM 796 O O . LEU A 1 103 ? -9.994 -5.069 6.923 1.00 96.56 103 LEU A O 1
ATOM 800 N N . LEU A 1 104 ? -10.767 -4.616 4.865 1.00 95.31 104 LEU A N 1
ATOM 801 C CA . LEU A 1 104 ? -10.514 -3.180 4.945 1.00 95.31 104 LEU A CA 1
ATOM 802 C C . LEU A 1 104 ? -11.432 -2.526 5.990 1.00 95.31 104 LEU A C 1
ATOM 804 O O . LEU A 1 104 ? -10.959 -1.765 6.831 1.00 95.31 104 LEU A O 1
ATOM 808 N N . GLU A 1 105 ? -12.718 -2.892 6.016 1.00 94.00 105 GLU A N 1
ATOM 809 C CA . GLU A 1 105 ? -13.664 -2.423 7.041 1.00 94.00 105 GLU A CA 1
ATOM 810 C C . GLU A 1 105 ? -13.246 -2.847 8.458 1.00 94.00 105 GLU A C 1
ATOM 812 O O . GLU A 1 105 ? -13.292 -2.040 9.391 1.00 94.00 105 GLU A O 1
ATOM 817 N N . ALA A 1 106 ? -12.801 -4.096 8.628 1.00 96.50 106 ALA A N 1
ATOM 818 C CA . ALA A 1 106 ? -12.304 -4.606 9.903 1.00 96.50 106 ALA A CA 1
ATOM 819 C C . ALA A 1 106 ? -11.045 -3.857 10.366 1.00 96.50 106 ALA A C 1
ATOM 821 O O . ALA A 1 106 ? -10.941 -3.517 11.545 1.00 96.50 106 ALA A O 1
ATOM 822 N N . THR A 1 107 ? -10.132 -3.540 9.446 1.00 96.44 107 THR A N 1
ATOM 823 C CA . THR A 1 107 ? -8.943 -2.724 9.727 1.00 96.44 107 THR A CA 1
ATOM 824 C C . THR A 1 107 ? -9.323 -1.313 10.182 1.00 96.44 107 THR A C 1
ATOM 826 O O . THR A 1 107 ? -8.828 -0.848 11.208 1.00 96.44 107 THR A O 1
ATOM 829 N N . VAL A 1 108 ? -10.271 -0.650 9.506 1.00 95.00 108 VAL A N 1
ATOM 830 C CA . VAL A 1 108 ? -10.791 0.665 9.935 1.00 95.00 108 VAL A CA 1
ATOM 831 C C . VAL A 1 108 ? -11.415 0.582 11.331 1.00 95.00 108 VAL A C 1
ATOM 833 O O . VAL A 1 108 ? -11.169 1.442 12.179 1.00 95.00 108 VAL A O 1
ATOM 836 N N . ALA A 1 109 ? -12.213 -0.455 11.601 1.00 95.00 109 ALA A N 1
ATOM 837 C CA . ALA A 1 109 ? -12.816 -0.667 12.914 1.00 95.00 109 ALA A CA 1
ATOM 838 C C . ALA A 1 109 ? -11.756 -0.879 14.008 1.00 95.00 109 ALA A C 1
ATOM 840 O O . ALA A 1 109 ? -11.880 -0.314 15.098 1.00 95.00 109 ALA A O 1
ATOM 841 N N . PHE A 1 110 ? -10.696 -1.634 13.709 1.00 94.62 110 PHE A N 1
ATOM 842 C CA . PHE A 1 110 ? -9.558 -1.814 14.605 1.00 94.62 110 PHE A CA 1
ATOM 843 C C . PHE A 1 110 ? -8.864 -0.479 14.909 1.00 94.62 110 PHE A C 1
ATOM 845 O O . PHE A 1 110 ? -8.706 -0.137 16.081 1.00 94.62 110 PHE A O 1
ATOM 852 N N . PHE A 1 111 ? -8.537 0.321 13.890 1.00 93.56 111 PHE A N 1
ATOM 853 C CA . PHE A 1 111 ? -7.903 1.629 14.082 1.00 93.56 111 PHE A CA 1
ATOM 854 C C . PHE A 1 111 ? -8.768 2.591 14.903 1.00 93.56 111 PHE A C 1
ATOM 856 O O . PHE A 1 111 ? -8.265 3.261 15.805 1.00 93.56 111 PHE A O 1
ATOM 863 N N . ARG A 1 112 ? -10.089 2.608 14.682 1.00 92.50 112 ARG A N 1
ATOM 864 C CA . ARG A 1 112 ? -11.027 3.367 15.529 1.00 92.50 112 ARG A CA 1
ATOM 865 C C . ARG A 1 112 ? -10.973 2.915 16.989 1.00 92.50 112 ARG A C 1
ATOM 867 O O . ARG A 1 112 ? -10.993 3.756 17.887 1.00 92.50 112 ARG A O 1
ATOM 874 N N . GLY A 1 113 ? -10.877 1.606 17.225 1.00 91.44 113 GLY A N 1
ATOM 875 C CA . GLY A 1 113 ? -10.688 1.034 18.558 1.00 91.44 113 GLY A CA 1
ATOM 876 C C . GLY A 1 113 ? -9.397 1.513 19.223 1.00 91.44 113 GLY A C 1
ATOM 877 O O . GLY A 1 113 ? -9.438 1.957 20.370 1.00 91.44 113 GLY A O 1
ATOM 878 N N . VAL A 1 114 ? -8.278 1.510 18.490 1.00 88.94 114 VAL A N 1
ATOM 879 C CA . VAL A 1 114 ? -6.982 2.010 18.981 1.00 88.94 114 VAL A CA 1
ATOM 880 C C . VAL A 1 114 ? -7.075 3.485 19.372 1.00 88.94 114 VAL A C 1
ATOM 882 O O . VAL A 1 114 ? -6.712 3.837 20.490 1.00 88.94 114 VAL A O 1
ATOM 885 N N . ILE A 1 115 ? -7.626 4.342 18.508 1.00 86.94 115 ILE A N 1
ATOM 886 C CA . ILE A 1 115 ? -7.810 5.778 18.784 1.00 86.94 115 ILE A CA 1
ATOM 887 C C . ILE A 1 115 ? -8.640 5.996 20.052 1.00 86.94 115 ILE A C 1
ATOM 889 O O . ILE A 1 115 ? -8.271 6.815 20.899 1.00 86.94 115 ILE A O 1
ATOM 893 N N . PHE A 1 116 ? -9.747 5.260 20.190 1.00 86.31 116 PHE A N 1
ATOM 894 C CA . PHE A 1 116 ? -10.636 5.360 21.345 1.00 86.31 116 PHE A CA 1
ATOM 895 C C . PHE A 1 116 ? -9.943 4.948 22.651 1.00 86.31 116 PHE A C 1
ATOM 897 O O . PHE A 1 116 ? -10.189 5.545 23.697 1.00 86.31 116 PHE A O 1
ATOM 904 N N . GLN A 1 117 ? -9.066 3.945 22.597 1.00 83.62 117 GLN A N 1
ATOM 905 C CA . GLN A 1 117 ? -8.424 3.370 23.777 1.00 83.62 117 GLN A CA 1
ATOM 906 C C . GLN A 1 117 ? -7.105 4.070 24.156 1.00 83.62 117 GLN A C 1
ATOM 908 O O . GLN A 1 117 ? -6.777 4.140 25.338 1.00 83.62 117 GLN A O 1
ATOM 913 N N . ALA A 1 118 ? -6.368 4.601 23.174 1.00 72.12 118 ALA A N 1
ATOM 914 C CA . ALA A 1 118 ? -5.035 5.191 23.338 1.00 72.12 118 ALA A CA 1
ATOM 915 C C . ALA A 1 118 ? -5.011 6.735 23.360 1.00 72.12 118 ALA A C 1
ATOM 917 O O . ALA A 1 118 ? -3.971 7.314 23.664 1.00 72.12 118 ALA A O 1
ATOM 918 N N . GLY A 1 119 ? -6.129 7.417 23.079 1.00 64.00 119 GLY A N 1
ATOM 919 C CA . GLY A 1 119 ? -6.234 8.877 23.213 1.00 64.00 119 GLY A CA 1
ATOM 920 C C . GLY A 1 119 ? -5.891 9.673 21.948 1.00 64.00 119 GLY A C 1
ATOM 921 O O . GLY A 1 119 ? -5.062 10.574 21.988 1.00 64.00 119 GLY A O 1
ATOM 922 N N . HIS A 1 120 ? -6.593 9.390 20.848 1.00 60.44 120 HIS A N 1
ATOM 923 C CA . HIS A 1 120 ? -6.649 10.175 19.598 1.00 60.44 120 HIS A CA 1
ATOM 924 C C . HIS A 1 120 ? -5.404 10.242 18.697 1.00 60.44 120 HIS A C 1
ATOM 926 O O . HIS A 1 120 ? -5.563 10.567 17.524 1.00 60.44 120 HIS A O 1
ATOM 932 N N . SER A 1 121 ? -4.214 9.883 19.179 1.00 63.62 121 SER A N 1
ATOM 933 C CA . SER A 1 121 ? -2.961 10.154 18.454 1.00 63.62 121 SER A CA 1
ATOM 934 C C . SER A 1 121 ? -2.030 8.947 18.390 1.00 63.62 121 SER A C 1
ATOM 936 O O . SER A 1 121 ? -0.847 9.080 18.678 1.00 63.62 121 SER A O 1
ATOM 938 N N . SER A 1 122 ? -2.541 7.754 18.096 1.00 72.12 122 SER A N 1
ATOM 939 C CA . SER A 1 122 ? -1.683 6.587 17.884 1.00 72.12 122 SER A CA 1
ATOM 940 C C . SER A 1 122 ? -1.914 6.043 16.494 1.00 72.12 122 SER A C 1
ATOM 942 O O . SER A 1 122 ? -3.048 5.705 16.151 1.00 72.12 122 SER A O 1
ATOM 944 N N . GLU A 1 123 ? -0.833 5.919 15.735 1.00 83.69 123 GLU A N 1
ATOM 945 C CA . GLU A 1 123 ? -0.827 5.051 14.574 1.00 83.69 123 GLU A CA 1
ATOM 946 C C . GLU A 1 123 ? -0.940 3.590 15.024 1.00 83.69 123 GLU A C 1
ATOM 948 O O . GLU A 1 123 ? -0.729 3.243 16.192 1.00 83.69 123 GLU A O 1
ATOM 953 N N . ALA A 1 124 ? -1.308 2.731 14.089 1.00 90.38 124 ALA A N 1
ATOM 954 C CA . ALA A 1 124 ? -1.341 1.289 14.260 1.00 90.38 124 ALA A CA 1
ATOM 955 C C . ALA A 1 124 ? -1.234 0.635 12.888 1.00 90.38 124 ALA A C 1
ATOM 957 O O . ALA A 1 124 ? -1.622 1.241 11.891 1.00 90.38 124 ALA A O 1
ATOM 958 N N . LEU A 1 125 ? -0.737 -0.596 12.864 1.00 92.75 125 LEU A N 1
ATOM 959 C CA . LEU A 1 125 ? -0.446 -1.365 11.666 1.00 92.75 125 LEU A CA 1
ATOM 960 C C . LEU A 1 125 ? -1.163 -2.714 11.697 1.00 92.75 125 LEU A C 1
ATOM 962 O O . LEU A 1 125 ? -1.221 -3.401 12.723 1.00 92.75 125 LEU A O 1
ATOM 966 N N . VAL A 1 126 ? -1.710 -3.085 10.549 1.00 94.62 126 VAL A N 1
ATOM 967 C CA . VAL A 1 126 ? -2.391 -4.343 10.267 1.00 94.62 126 VAL A CA 1
ATOM 968 C C . VAL A 1 126 ? -1.778 -4.940 9.010 1.00 94.62 126 VAL A C 1
ATOM 970 O O . VAL A 1 126 ? -1.552 -4.251 8.023 1.00 94.62 126 VAL A O 1
ATOM 973 N N . GLN A 1 127 ? -1.545 -6.246 9.029 1.00 93.69 127 GLN A N 1
ATOM 974 C CA . GLN A 1 127 ? -1.077 -7.005 7.878 1.00 93.69 127 GLN A CA 1
ATOM 975 C C . GLN A 1 127 ? -2.193 -7.922 7.396 1.00 93.69 127 GLN A C 1
ATOM 977 O O . GLN A 1 127 ? -2.722 -8.733 8.163 1.00 93.69 127 GLN A O 1
ATOM 982 N N . LEU A 1 128 ? -2.537 -7.823 6.116 1.00 94.31 128 LEU A N 1
ATOM 983 C CA . LEU A 1 128 ? -3.377 -8.811 5.456 1.00 94.31 128 LEU A CA 1
ATOM 984 C C . LEU A 1 128 ? -2.486 -9.918 4.907 1.00 94.31 128 LEU A C 1
ATOM 986 O O . LEU A 1 128 ? -1.569 -9.671 4.121 1.00 94.31 128 LEU A O 1
ATOM 990 N N . THR A 1 129 ? -2.759 -11.145 5.333 1.00 91.94 129 THR A N 1
ATOM 991 C CA . THR A 1 129 ? -1.984 -12.331 4.965 1.00 91.94 129 THR A CA 1
ATOM 992 C C . THR A 1 129 ? -2.794 -13.228 4.047 1.00 91.94 129 THR A C 1
ATOM 994 O O . TH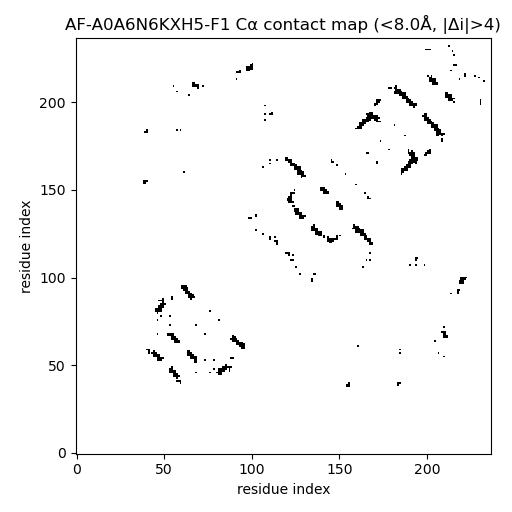R A 1 129 ? -4.018 -13.305 4.166 1.00 91.94 129 THR A O 1
ATOM 997 N N . TYR A 1 130 ? -2.125 -13.924 3.132 1.00 89.31 130 TYR A N 1
ATOM 998 C CA . TYR A 1 130 ? -2.778 -14.870 2.236 1.00 89.31 130 TYR A CA 1
ATOM 999 C C . TYR A 1 130 ? -2.279 -16.295 2.475 1.00 89.31 130 TYR A C 1
ATOM 1001 O O . TYR A 1 130 ? -1.147 -16.658 2.152 1.00 89.31 130 TYR A O 1
ATOM 1009 N N . ASP A 1 131 ? -3.156 -17.129 3.029 1.00 88.62 131 ASP A N 1
ATOM 1010 C CA . ASP A 1 131 ? -2.967 -18.572 3.145 1.00 88.62 131 ASP A CA 1
ATOM 1011 C C . ASP A 1 131 ? -3.974 -19.261 2.229 1.00 88.62 131 ASP A C 1
ATOM 1013 O O . ASP A 1 131 ? -5.141 -19.449 2.581 1.00 88.62 131 ASP A O 1
ATOM 1017 N N . ALA A 1 132 ? -3.530 -19.539 1.000 1.00 83.38 132 ALA A N 1
ATOM 1018 C CA . ALA A 1 132 ? -4.392 -19.930 -0.103 1.00 83.38 132 ALA A CA 1
ATOM 1019 C C . ALA A 1 132 ? -5.423 -21.011 0.299 1.00 83.38 132 ALA A C 1
ATOM 1021 O O . ALA A 1 132 ? -5.050 -22.050 0.847 1.00 83.38 132 ALA A O 1
ATOM 1022 N N . PRO A 1 133 ? -6.721 -20.813 -0.005 1.00 88.25 133 PRO A N 1
ATOM 1023 C CA . PRO A 1 133 ? -7.308 -19.724 -0.797 1.00 88.25 133 PRO A CA 1
ATOM 1024 C C . PRO A 1 133 ? -7.850 -18.552 0.049 1.00 88.25 133 PRO A C 1
ATOM 1026 O O . PRO A 1 133 ? -8.786 -17.876 -0.372 1.00 88.25 133 PRO A O 1
ATOM 1029 N N . LYS A 1 134 ? -7.364 -18.354 1.278 1.00 91.31 134 LYS A N 1
ATOM 1030 C CA . LYS A 1 134 ? -7.990 -17.464 2.261 1.00 91.31 134 LYS A CA 1
ATOM 1031 C C . LYS A 1 134 ? -7.117 -16.268 2.599 1.00 91.31 134 LYS A C 1
ATOM 1033 O O . LYS A 1 134 ? -5.935 -16.405 2.899 1.00 91.31 134 LYS A O 1
ATOM 1038 N N . TRP A 1 135 ? -7.758 -15.109 2.647 1.00 94.69 135 TRP A N 1
ATOM 1039 C CA . TRP A 1 135 ? -7.196 -13.934 3.290 1.00 94.69 135 TRP A CA 1
ATOM 1040 C C . TRP A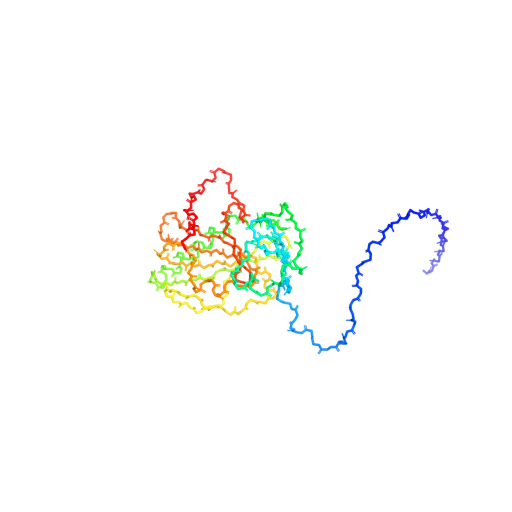 1 135 ? -7.438 -13.971 4.799 1.00 94.69 135 TRP A C 1
ATOM 1042 O O . TRP A 1 135 ? -8.505 -14.381 5.264 1.00 94.69 135 TRP A O 1
ATOM 1052 N N . GLY A 1 136 ? -6.438 -13.528 5.550 1.00 93.25 136 GLY A N 1
ATOM 1053 C CA . GLY A 1 136 ? -6.472 -13.336 6.990 1.00 93.25 136 GLY A CA 1
ATOM 1054 C C . GLY A 1 136 ? -5.995 -11.939 7.370 1.00 93.25 136 GLY A C 1
ATOM 1055 O O . GLY A 1 136 ? -5.426 -11.210 6.560 1.00 93.25 136 GLY A O 1
ATOM 1056 N N . MET A 1 137 ? -6.239 -11.576 8.625 1.00 94.12 137 MET A N 1
ATOM 1057 C CA . MET A 1 137 ? -5.795 -10.320 9.218 1.00 94.12 137 MET A CA 1
ATOM 1058 C C . MET A 1 137 ? -4.904 -10.637 10.414 1.00 94.12 137 MET A C 1
ATOM 1060 O O . MET A 1 137 ? -5.281 -11.425 11.285 1.00 94.12 137 MET A O 1
ATOM 1064 N N . ARG A 1 138 ? -3.727 -10.020 10.458 1.00 90.88 138 ARG A N 1
ATOM 1065 C CA . ARG A 1 138 ? -2.756 -10.132 11.543 1.00 90.88 138 ARG A CA 1
ATOM 1066 C C . ARG A 1 138 ? -2.422 -8.741 12.062 1.00 90.88 138 ARG A C 1
ATOM 1068 O O . ARG A 1 138 ? -2.192 -7.822 11.287 1.00 90.88 138 ARG A O 1
ATOM 1075 N N . ILE A 1 139 ? -2.332 -8.615 13.380 1.00 91.12 139 ILE A N 1
ATOM 1076 C CA . ILE A 1 139 ? -1.798 -7.426 14.045 1.00 91.12 139 ILE A CA 1
ATOM 1077 C C . ILE A 1 139 ? -0.426 -7.833 14.590 1.00 91.12 139 ILE A C 1
ATOM 1079 O O . ILE A 1 139 ? -0.377 -8.647 15.517 1.00 91.12 139 ILE A O 1
ATOM 1083 N N . PRO A 1 140 ? 0.691 -7.387 13.990 1.00 87.56 140 PRO A N 1
ATOM 1084 C CA . PRO A 1 140 ? 2.006 -7.690 14.535 1.00 87.56 140 PRO A CA 1
ATOM 1085 C C . PRO A 1 140 ? 2.207 -6.977 15.876 1.00 87.56 140 PRO A C 1
ATOM 1087 O O . PRO A 1 140 ? 1.593 -5.938 16.143 1.00 87.56 140 PRO A O 1
ATOM 1090 N N . GLU A 1 141 ? 3.092 -7.527 16.712 1.00 83.38 141 GLU A N 1
ATOM 1091 C CA . GLU A 1 141 ? 3.638 -6.764 17.833 1.00 83.38 141 GLU A CA 1
ATOM 1092 C C . GLU A 1 141 ? 4.331 -5.518 17.283 1.00 83.38 141 GLU A C 1
ATOM 1094 O O . GLU A 1 141 ? 5.151 -5.599 16.364 1.00 83.38 141 GLU A O 1
ATOM 1099 N N . GLN A 1 142 ? 3.961 -4.367 17.829 1.00 86.75 142 GLN A N 1
ATOM 1100 C CA . GLN A 1 142 ? 4.328 -3.075 17.275 1.00 86.75 142 GLN A CA 1
ATOM 1101 C C . GLN A 1 142 ? 4.483 -2.038 18.381 1.00 86.75 142 GLN A C 1
ATOM 1103 O O . GLN A 1 142 ? 3.750 -2.044 19.375 1.00 86.75 142 GLN A O 1
ATOM 1108 N N . LYS A 1 143 ? 5.447 -1.139 18.202 1.00 79.62 143 LYS A N 1
ATOM 1109 C CA . LYS A 1 143 ? 5.593 0.073 19.004 1.00 79.62 143 LYS A CA 1
ATOM 1110 C C . LYS A 1 143 ? 4.990 1.219 18.221 1.00 79.62 143 LYS A C 1
ATOM 1112 O O . LYS A 1 143 ? 5.389 1.483 17.094 1.00 79.62 143 LYS A O 1
ATOM 1117 N N . VAL A 1 144 ? 4.039 1.891 18.842 1.00 78.50 144 VAL A N 1
ATOM 1118 C CA . VAL A 1 144 ? 3.247 2.929 18.193 1.00 78.50 144 VAL A CA 1
ATOM 1119 C C . VAL A 1 144 ? 3.494 4.272 18.856 1.00 78.50 144 VAL A C 1
ATOM 1121 O O . VAL A 1 144 ? 3.653 4.365 20.076 1.00 78.50 144 VAL A O 1
ATOM 1124 N N . ASN A 1 145 ? 3.541 5.317 18.043 1.00 71.19 145 ASN A N 1
ATOM 1125 C CA . ASN A 1 145 ? 3.404 6.697 18.481 1.00 71.19 145 ASN A CA 1
ATOM 1126 C C . ASN A 1 145 ? 2.492 7.452 17.497 1.00 71.19 145 ASN A C 1
ATOM 1128 O O . ASN A 1 145 ? 1.821 6.836 16.674 1.00 71.19 145 ASN A O 1
ATOM 1132 N N . ALA A 1 146 ? 2.421 8.776 17.616 1.00 70.44 146 ALA A N 1
ATOM 1133 C CA . ALA A 1 146 ? 1.486 9.589 16.841 1.00 70.44 146 ALA A CA 1
ATOM 1134 C C . ALA A 1 146 ? 1.790 9.706 15.347 1.00 70.44 146 ALA A C 1
ATOM 1136 O O . ALA A 1 146 ? 0.909 10.136 14.611 1.00 70.44 146 ALA A O 1
ATOM 1137 N N . THR A 1 147 ? 3.009 9.381 14.921 1.00 66.81 147 THR A N 1
ATOM 1138 C CA . THR A 1 147 ? 3.477 9.598 13.543 1.00 66.81 147 THR A CA 1
ATOM 1139 C C . THR A 1 147 ? 4.332 8.443 13.019 1.00 66.81 147 THR A C 1
ATOM 1141 O O . THR A 1 147 ? 5.069 8.621 12.051 1.00 66.81 147 THR A O 1
ATOM 1144 N N . ARG A 1 148 ? 4.403 7.328 13.757 1.00 72.12 148 ARG A N 1
ATOM 1145 C CA . ARG A 1 148 ? 5.153 6.141 13.346 1.00 72.12 148 ARG A CA 1
ATOM 1146 C C . ARG A 1 148 ? 4.634 4.893 14.047 1.00 72.12 148 ARG A C 1
ATOM 1148 O O . ARG A 1 148 ? 4.469 4.876 15.275 1.00 72.12 148 ARG A O 1
ATOM 1155 N N . VAL A 1 149 ? 4.553 3.813 13.281 1.00 72.12 149 VAL A N 1
ATOM 1156 C CA . VAL A 1 149 ? 4.527 2.438 13.780 1.00 72.12 149 VAL A CA 1
ATOM 1157 C C . VAL A 1 149 ? 5.855 1.754 13.479 1.00 72.12 149 VAL A C 1
ATOM 1159 O O . VAL A 1 149 ? 6.367 1.823 12.370 1.00 72.12 149 VAL A O 1
ATOM 1162 N N . ASP A 1 150 ? 6.417 1.083 14.477 1.00 72.44 150 ASP A N 1
ATOM 1163 C CA . ASP A 1 150 ? 7.572 0.200 14.329 1.00 72.44 150 ASP A CA 1
ATOM 1164 C C . ASP A 1 150 ? 7.130 -1.231 14.653 1.00 72.44 150 ASP A C 1
ATOM 1166 O O . ASP A 1 150 ? 6.877 -1.571 15.815 1.00 72.44 150 ASP A O 1
ATOM 1170 N N . ALA A 1 151 ? 6.966 -2.046 13.613 1.00 72.69 151 ALA A N 1
ATOM 1171 C CA . ALA A 1 151 ? 6.610 -3.454 13.715 1.00 72.69 151 ALA A CA 1
ATOM 1172 C C . ALA A 1 151 ? 7.831 -4.334 13.411 1.00 72.69 151 ALA A C 1
ATOM 1174 O O . ALA A 1 151 ? 8.659 -4.019 12.558 1.00 72.69 151 ALA A O 1
ATOM 1175 N N . GLY A 1 152 ? 7.939 -5.469 14.111 1.00 65.56 152 GLY A N 1
ATOM 1176 C CA . GLY A 1 152 ? 8.998 -6.444 13.843 1.00 65.56 152 GLY A CA 1
ATOM 1177 C C . GLY A 1 152 ? 8.976 -6.919 12.387 1.00 65.56 152 GLY A C 1
ATOM 1178 O O . GLY A 1 152 ? 7.919 -6.997 11.762 1.00 65.56 152 GLY A O 1
ATOM 1179 N N . SER A 1 153 ? 10.146 -7.256 11.842 1.00 64.94 153 SER A N 1
ATOM 1180 C CA . SER A 1 153 ? 10.267 -7.491 10.406 1.00 64.94 153 SER A CA 1
ATOM 1181 C C . SER A 1 153 ? 9.405 -8.651 9.891 1.00 64.94 153 SER A C 1
ATOM 1183 O O . SER A 1 153 ? 9.286 -9.705 10.523 1.00 64.94 153 SER A O 1
ATOM 1185 N N . VAL A 1 154 ? 8.875 -8.492 8.679 1.00 67.31 154 VAL A N 1
ATOM 1186 C CA . VAL A 1 154 ? 8.112 -9.532 7.984 1.00 67.31 154 VAL A CA 1
ATOM 1187 C C . VAL A 1 154 ? 9.053 -10.639 7.484 1.00 67.31 154 VAL A C 1
ATOM 1189 O O . VAL A 1 154 ? 10.136 -10.376 6.961 1.00 67.31 154 VAL A O 1
ATOM 1192 N N . THR A 1 155 ? 8.684 -11.905 7.669 1.00 61.84 155 THR A N 1
ATOM 1193 C CA . THR A 1 155 ? 9.377 -13.070 7.094 1.00 61.84 155 THR A CA 1
ATOM 1194 C C . THR A 1 155 ? 8.526 -13.651 5.964 1.00 61.84 155 THR A C 1
ATOM 1196 O O . THR A 1 155 ? 7.314 -13.426 5.933 1.00 61.84 155 THR A O 1
ATOM 1199 N N . ALA A 1 156 ? 9.117 -14.424 5.043 1.00 60.53 156 ALA A N 1
ATOM 1200 C CA . ALA A 1 156 ? 8.346 -15.108 3.994 1.00 60.53 156 ALA A CA 1
ATOM 1201 C C . ALA A 1 156 ? 7.223 -15.998 4.555 1.00 60.53 156 ALA A C 1
ATOM 1203 O O . ALA A 1 156 ? 6.156 -16.112 3.950 1.00 60.53 156 ALA A O 1
ATOM 1204 N N . GLU A 1 157 ? 7.412 -16.561 5.751 1.00 59.22 157 GLU A N 1
ATOM 1205 C CA . GLU A 1 157 ? 6.404 -17.369 6.446 1.00 59.22 157 GLU A CA 1
ATOM 1206 C C . GLU A 1 157 ? 5.111 -16.598 6.737 1.00 59.22 157 GLU A C 1
ATOM 1208 O O . GLU A 1 157 ? 4.039 -17.194 6.828 1.00 59.22 157 GLU A O 1
ATOM 1213 N N . HIS A 1 158 ? 5.186 -15.272 6.868 1.00 62.16 158 HIS A N 1
ATOM 1214 C CA . HIS A 1 158 ? 4.031 -14.446 7.202 1.00 62.16 158 HIS A CA 1
ATOM 1215 C C . HIS A 1 158 ? 3.068 -14.243 6.027 1.00 62.16 158 HIS A C 1
ATOM 1217 O O . HIS A 1 158 ? 1.936 -13.824 6.268 1.00 62.16 158 HIS A O 1
ATOM 1223 N N . ARG A 1 159 ? 3.487 -14.548 4.786 1.00 75.44 159 ARG A N 1
ATOM 1224 C CA . ARG A 1 159 ? 2.666 -14.452 3.561 1.00 75.44 159 ARG A CA 1
ATOM 1225 C C . ARG A 1 159 ? 1.862 -13.148 3.474 1.00 75.44 159 ARG A C 1
ATOM 1227 O O . ARG A 1 159 ? 0.680 -13.154 3.126 1.00 75.44 159 ARG A O 1
ATOM 1234 N N . VAL A 1 160 ? 2.492 -12.042 3.866 1.00 80.50 160 VAL A N 1
ATOM 1235 C CA . VAL A 1 160 ? 1.872 -10.713 3.879 1.00 80.50 160 VAL A CA 1
ATOM 1236 C C . VAL A 1 160 ? 1.674 -10.257 2.441 1.00 80.50 160 VAL A C 1
ATOM 1238 O O . VAL A 1 160 ? 2.610 -10.289 1.645 1.00 80.50 160 VAL A O 1
ATOM 1241 N N . GLY A 1 161 ? 0.443 -9.869 2.118 1.00 84.19 161 GLY A N 1
ATOM 1242 C CA . GLY A 1 161 ? 0.077 -9.316 0.817 1.00 84.19 161 GLY A CA 1
ATOM 1243 C C . GLY A 1 161 ? -0.214 -7.830 0.840 1.00 84.19 161 GLY A C 1
ATOM 1244 O O . GLY A 1 161 ? 0.051 -7.161 -0.153 1.00 84.19 161 GLY A O 1
ATOM 1245 N N . VAL A 1 162 ? -0.732 -7.324 1.959 1.00 92.81 162 VAL A N 1
ATOM 1246 C CA . VAL A 1 162 ? -0.998 -5.897 2.152 1.00 92.81 162 VAL A CA 1
ATOM 1247 C C . VAL A 1 162 ? -0.556 -5.499 3.550 1.00 92.81 162 VAL A C 1
ATOM 1249 O O . VAL A 1 162 ? -0.964 -6.134 4.523 1.00 92.81 162 VAL A O 1
ATOM 1252 N N . GLU A 1 163 ? 0.241 -4.447 3.652 1.00 92.94 163 GLU A N 1
ATOM 1253 C CA . GLU A 1 163 ? 0.524 -3.763 4.906 1.00 92.94 163 GLU A CA 1
ATOM 1254 C C . GLU A 1 163 ? -0.305 -2.482 4.971 1.00 92.94 163 GLU A C 1
ATOM 1256 O O . GLU A 1 163 ? -0.381 -1.724 4.004 1.00 92.94 163 GLU A O 1
ATOM 1261 N N . ILE A 1 164 ? -1.006 -2.291 6.084 1.00 94.81 164 ILE A N 1
ATOM 1262 C CA . ILE A 1 164 ? -1.931 -1.183 6.275 1.00 94.81 164 ILE A CA 1
ATOM 1263 C C . ILE A 1 164 ? -1.570 -0.477 7.570 1.00 94.81 164 ILE A C 1
ATOM 1265 O O . ILE A 1 164 ? -1.707 -1.084 8.633 1.00 94.81 164 ILE A O 1
ATOM 1269 N N . HIS A 1 165 ? -1.195 0.796 7.522 1.00 93.12 165 HIS A N 1
ATOM 1270 C CA . HIS A 1 165 ? -1.053 1.619 8.723 1.00 93.12 165 HIS A CA 1
ATOM 1271 C C . HIS A 1 165 ? -2.026 2.789 8.742 1.00 93.12 165 HIS A C 1
ATOM 1273 O O . HIS A 1 165 ? -2.597 3.193 7.727 1.00 93.12 165 HIS A O 1
ATOM 1279 N N . SER A 1 166 ? -2.273 3.296 9.946 1.00 92.25 166 SER A N 1
ATOM 1280 C CA . SER A 1 166 ? -3.148 4.444 10.154 1.00 92.25 166 SER A CA 1
ATOM 1281 C C . SER A 1 166 ? -2.370 5.720 10.414 1.00 92.25 166 SER A C 1
ATOM 1283 O O . SER A 1 166 ? -1.415 5.713 11.175 1.00 92.25 166 SER A O 1
ATOM 1285 N N . HIS A 1 167 ? -2.874 6.824 9.873 1.00 90.81 167 HIS A N 1
ATOM 1286 C CA . HIS A 1 167 ? -2.464 8.194 10.195 1.00 90.81 167 HIS A CA 1
ATOM 1287 C C . HIS A 1 167 ? -3.327 8.812 11.315 1.00 90.81 167 HIS A C 1
ATOM 1289 O O . HIS A 1 167 ? -3.339 10.024 11.544 1.00 90.81 167 HIS A O 1
ATOM 1295 N N . GLY A 1 168 ? -4.113 7.986 12.013 1.00 87.12 168 GLY A N 1
ATOM 1296 C CA . GLY A 1 168 ? -5.019 8.434 13.064 1.00 87.12 168 GLY A CA 1
ATOM 1297 C C . GLY A 1 168 ? -6.052 9.444 12.552 1.00 87.12 168 GLY A C 1
ATOM 1298 O O . GLY A 1 168 ? -6.936 9.113 11.762 1.00 87.12 168 GLY A O 1
ATOM 1299 N N . THR A 1 169 ? -5.963 10.683 13.039 1.00 85.56 169 THR A N 1
ATOM 1300 C CA . THR A 1 169 ? -6.847 11.797 12.650 1.00 85.56 169 THR A CA 1
ATOM 1301 C C . THR A 1 169 ? -6.306 12.649 11.501 1.00 85.56 169 THR A C 1
ATOM 1303 O O . THR A 1 169 ? -6.955 13.624 11.141 1.00 85.56 169 THR A O 1
ATOM 1306 N N . LEU A 1 170 ? -5.109 12.358 10.987 1.00 88.38 170 LEU A N 1
ATOM 1307 C CA . LEU A 1 170 ? -4.549 13.039 9.819 1.00 88.38 170 LEU A CA 1
ATOM 1308 C C . LEU A 1 170 ? -5.050 12.369 8.532 1.00 88.38 170 LEU A C 1
ATOM 1310 O O . LEU A 1 170 ? -5.365 11.177 8.568 1.00 88.38 170 LEU A O 1
ATOM 1314 N N . PRO A 1 171 ? -5.104 13.092 7.399 1.00 91.19 171 PRO A N 1
ATOM 1315 C CA . PRO A 1 171 ? -5.461 12.493 6.121 1.00 91.19 171 PRO A CA 1
ATOM 1316 C C . PRO A 1 171 ? -4.429 11.453 5.666 1.00 91.19 171 PRO A C 1
ATOM 1318 O O . PRO A 1 171 ? -3.259 11.498 6.056 1.00 91.19 171 PRO A O 1
ATOM 1321 N N . ALA A 1 172 ? -4.863 10.522 4.817 1.00 92.62 172 ALA A N 1
ATOM 1322 C CA . ALA A 1 172 ? -3.987 9.540 4.195 1.00 92.62 172 ALA A CA 1
ATOM 1323 C C . ALA A 1 172 ? -3.070 10.208 3.164 1.00 92.62 172 ALA A C 1
ATOM 1325 O O . ALA A 1 172 ? -3.524 10.953 2.296 1.00 92.62 172 ALA A O 1
ATOM 1326 N N . TYR A 1 173 ? -1.777 9.925 3.267 1.00 91.69 173 TYR A N 1
ATOM 1327 C CA . TYR A 1 173 ? -0.747 10.243 2.281 1.00 91.69 173 TYR A CA 1
ATOM 1328 C C . TYR A 1 173 ? 0.477 9.365 2.571 1.00 91.69 173 TYR A C 1
ATOM 1330 O O . TYR A 1 173 ? 0.602 8.876 3.684 1.00 91.69 173 TYR A O 1
ATOM 1338 N N . PHE A 1 174 ? 1.394 9.187 1.617 1.00 89.25 174 PHE A N 1
ATOM 1339 C CA . PHE A 1 174 ? 2.696 8.567 1.920 1.00 89.25 174 PHE A CA 1
ATOM 1340 C C . PHE A 1 174 ? 3.732 9.653 2.217 1.00 89.25 174 PHE A C 1
ATOM 1342 O O . PHE A 1 174 ? 3.929 10.571 1.417 1.00 89.25 174 PHE A O 1
ATOM 1349 N N . SER A 1 175 ? 4.368 9.583 3.374 1.00 85.88 175 SER A N 1
ATOM 1350 C CA . SER A 1 175 ? 5.443 10.474 3.793 1.00 85.88 175 SER A CA 1
ATOM 1351 C C . SER A 1 175 ? 6.807 10.003 3.264 1.00 85.88 175 SER A C 1
ATOM 1353 O O . SER A 1 175 ? 6.961 8.840 2.898 1.00 85.88 175 SER A O 1
ATOM 1355 N N . PRO A 1 176 ? 7.848 10.855 3.303 1.00 84.06 176 PRO A N 1
ATOM 1356 C CA . PRO A 1 176 ? 9.216 10.420 3.007 1.00 84.06 176 PRO A CA 1
ATOM 1357 C C . PRO A 1 176 ? 9.725 9.295 3.923 1.00 84.06 176 PRO A C 1
ATOM 1359 O O . PRO A 1 176 ? 10.648 8.571 3.563 1.00 84.06 176 PRO A O 1
ATOM 1362 N N . THR A 1 177 ? 9.158 9.164 5.127 1.00 83.00 177 THR A N 1
ATOM 1363 C CA . THR A 1 177 ? 9.459 8.054 6.035 1.00 83.00 177 THR A CA 1
ATOM 1364 C C . THR A 1 177 ? 8.854 6.754 5.519 1.00 83.00 177 THR A C 1
ATOM 1366 O O . THR A 1 177 ? 9.557 5.749 5.485 1.00 83.00 177 THR A O 1
ATOM 1369 N N . ASP A 1 178 ? 7.613 6.796 5.034 1.00 80.81 178 ASP A N 1
ATOM 1370 C CA . ASP A 1 178 ? 6.984 5.645 4.383 1.00 80.81 178 ASP A CA 1
ATOM 1371 C C . ASP A 1 178 ? 7.769 5.259 3.122 1.00 80.81 178 ASP A C 1
ATOM 1373 O O . ASP A 1 178 ? 8.068 4.095 2.913 1.00 80.81 178 ASP A O 1
ATOM 1377 N N . ASP A 1 179 ? 8.209 6.228 2.312 1.00 84.81 179 ASP A N 1
ATOM 1378 C CA . ASP A 1 179 ? 9.024 5.955 1.116 1.00 84.81 179 ASP A CA 1
ATOM 1379 C C . ASP A 1 179 ? 10.336 5.212 1.434 1.00 84.81 179 ASP A C 1
ATOM 1381 O O . ASP A 1 179 ? 10.821 4.420 0.625 1.00 84.81 179 ASP A O 1
ATOM 1385 N N . ALA A 1 180 ? 10.926 5.461 2.604 1.00 81.06 180 ALA A N 1
ATOM 1386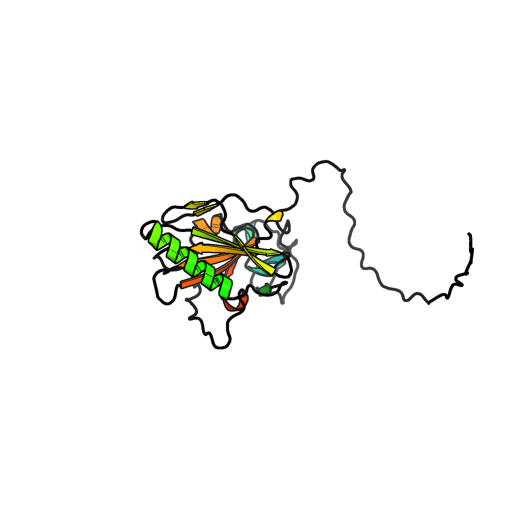 C CA . ALA A 1 180 ? 12.150 4.792 3.032 1.00 81.06 180 ALA A CA 1
ATOM 1387 C C . ALA A 1 180 ? 11.895 3.382 3.591 1.00 81.06 180 ALA A C 1
ATOM 1389 O O . ALA A 1 180 ? 12.730 2.495 3.401 1.00 81.06 180 ALA A O 1
ATOM 1390 N N . ASP A 1 181 ? 10.765 3.185 4.272 1.00 75.50 181 ASP A N 1
ATOM 1391 C CA . ASP A 1 181 ? 10.417 1.928 4.938 1.00 75.50 181 ASP A CA 1
ATOM 1392 C C . ASP A 1 181 ? 9.707 0.937 3.978 1.00 75.50 181 ASP A C 1
ATOM 1394 O O . ASP A 1 181 ? 9.856 -0.278 4.102 1.00 75.50 181 ASP A O 1
ATOM 1398 N N . GLU A 1 182 ? 8.991 1.428 2.963 1.00 79.62 182 GLU A N 1
ATOM 1399 C CA . GLU A 1 182 ? 8.104 0.647 2.089 1.00 79.62 182 GLU A CA 1
ATOM 1400 C C . GLU A 1 182 ? 8.787 0.105 0.813 1.00 79.62 182 GLU A C 1
ATOM 1402 O O . GLU A 1 182 ? 8.311 0.261 -0.316 1.00 79.62 182 GLU A O 1
ATOM 1407 N N . ILE A 1 183 ? 9.940 -0.544 0.982 1.00 76.62 183 ILE A N 1
ATOM 1408 C CA . ILE A 1 183 ? 10.785 -1.010 -0.135 1.00 76.62 183 ILE A CA 1
ATOM 1409 C C . ILE A 1 183 ? 10.766 -2.528 -0.365 1.00 76.62 183 ILE A C 1
ATOM 1411 O O . ILE A 1 183 ? 11.388 -3.001 -1.319 1.00 76.62 183 ILE A O 1
ATOM 1415 N N . ASP A 1 184 ? 10.050 -3.276 0.476 1.00 75.06 184 ASP A N 1
ATOM 1416 C CA . ASP A 1 184 ? 10.122 -4.740 0.591 1.00 75.06 184 ASP A CA 1
ATOM 1417 C C . ASP A 1 184 ? 9.292 -5.511 -0.456 1.00 75.06 184 ASP A C 1
ATOM 1419 O O . ASP A 1 184 ? 9.309 -6.743 -0.477 1.00 75.06 184 ASP A O 1
ATOM 1423 N N . GLY A 1 185 ? 8.578 -4.823 -1.354 1.00 76.44 185 GLY A N 1
ATOM 1424 C CA . GLY A 1 185 ? 7.770 -5.482 -2.384 1.00 76.44 185 GLY A CA 1
ATOM 1425 C C . GLY A 1 185 ? 6.360 -5.853 -1.929 1.00 76.44 185 GLY A C 1
ATOM 1426 O O . GLY A 1 185 ? 5.827 -6.870 -2.380 1.00 76.44 185 GLY A O 1
ATOM 1427 N N . PHE A 1 186 ? 5.751 -5.050 -1.054 1.00 82.94 186 PHE A N 1
ATOM 1428 C CA . PHE A 1 186 ? 4.363 -5.220 -0.621 1.00 82.94 186 PHE A CA 1
ATOM 1429 C C . PHE A 1 186 ? 3.398 -4.265 -1.334 1.00 82.94 186 PHE A C 1
ATOM 1431 O O . PHE A 1 186 ? 3.787 -3.314 -2.019 1.00 82.94 186 PHE A O 1
ATOM 1438 N N . LEU A 1 187 ? 2.105 -4.535 -1.142 1.00 92.31 187 LEU A N 1
ATOM 1439 C CA . LEU A 1 187 ? 1.069 -3.517 -1.269 1.00 92.31 187 LEU A CA 1
ATOM 1440 C C . LEU A 1 187 ? 1.009 -2.744 0.043 1.00 92.31 187 LEU A C 1
ATOM 1442 O O . LEU A 1 187 ? 0.887 -3.353 1.106 1.00 92.31 187 LEU A O 1
ATOM 1446 N N . TYR A 1 188 ? 1.058 -1.424 -0.044 1.00 94.25 188 TYR A N 1
ATOM 1447 C CA . TYR A 1 188 ? 1.028 -0.527 1.099 1.00 94.25 188 TYR A CA 1
ATOM 1448 C C . TYR A 1 188 ? -0.243 0.308 1.064 1.00 94.25 188 TYR A C 1
ATOM 1450 O O . TYR A 1 188 ? -0.645 0.810 0.010 1.00 94.25 188 TYR A O 1
ATOM 1458 N N . CYS A 1 189 ? -0.890 0.428 2.216 1.00 95.38 189 CYS A N 1
ATOM 1459 C CA . CYS A 1 189 ? -2.131 1.157 2.394 1.00 95.38 189 CYS A CA 1
ATOM 1460 C C . CYS A 1 189 ? -2.020 2.093 3.593 1.00 95.38 189 CYS A C 1
ATOM 1462 O O . CYS A 1 189 ? -1.802 1.648 4.715 1.00 95.38 189 CYS A O 1
ATOM 1464 N N . VAL A 1 190 ? -2.306 3.369 3.379 1.00 95.31 190 VAL A N 1
ATOM 1465 C CA . VAL A 1 190 ? -2.453 4.342 4.460 1.00 95.31 190 VAL A CA 1
ATOM 1466 C C . VAL A 1 190 ? -3.928 4.642 4.644 1.00 95.31 190 VAL A C 1
ATOM 1468 O O . VAL A 1 190 ? -4.622 4.960 3.676 1.00 95.31 190 VAL A O 1
ATOM 1471 N N . ILE A 1 191 ? -4.409 4.564 5.884 1.00 94.75 191 ILE A N 1
ATOM 1472 C CA . ILE A 1 191 ? -5.762 4.990 6.251 1.00 94.75 191 ILE A CA 1
ATOM 1473 C C . ILE A 1 191 ? -5.679 6.199 7.181 1.00 94.75 191 ILE A C 1
ATOM 1475 O O . ILE A 1 191 ? -5.190 6.110 8.307 1.00 94.75 191 ILE A O 1
ATOM 1479 N N . GLY A 1 192 ? -6.201 7.325 6.716 1.00 92.12 192 GLY A N 1
ATOM 1480 C CA . GLY A 1 192 ? -6.312 8.565 7.467 1.00 92.12 192 GLY A CA 1
ATOM 1481 C C . GLY A 1 192 ? -7.754 8.903 7.817 1.00 92.12 192 GLY A C 1
ATOM 1482 O O . GLY A 1 192 ? -8.689 8.179 7.469 1.00 92.12 192 GLY A O 1
ATOM 1483 N N . ASP A 1 193 ? -7.937 10.011 8.532 1.00 91.56 193 ASP A N 1
ATOM 1484 C CA . ASP A 1 193 ? -9.242 10.519 8.970 1.00 91.56 193 ASP A CA 1
ATOM 1485 C C . ASP A 1 193 ? -10.108 9.422 9.613 1.00 91.56 193 ASP A C 1
ATOM 1487 O O . ASP A 1 193 ? -11.313 9.322 9.387 1.00 91.56 193 ASP A O 1
ATOM 1491 N N . VAL A 1 194 ? -9.496 8.554 10.421 1.00 90.50 194 VAL A N 1
ATOM 1492 C CA . VAL A 1 194 ? -10.102 7.290 10.873 1.00 90.50 194 VAL A CA 1
ATOM 1493 C C . VAL A 1 194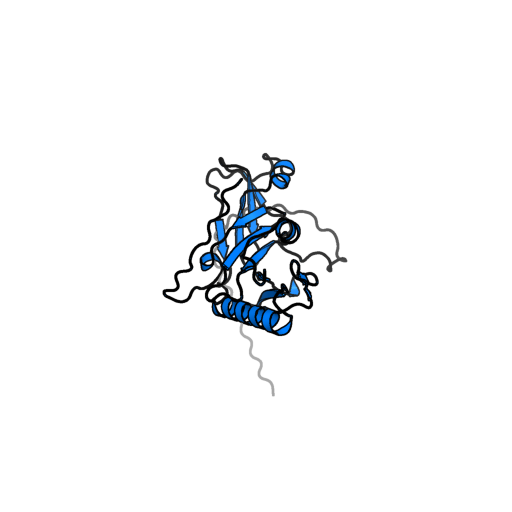 ? -11.382 7.516 11.692 1.00 90.50 194 VAL A C 1
ATOM 1495 O O . VAL A 1 194 ? -12.277 6.666 11.725 1.00 90.50 194 VAL A O 1
ATOM 1498 N N . THR A 1 195 ? -11.503 8.670 12.353 1.00 87.12 195 THR A N 1
ATOM 1499 C CA . THR A 1 195 ? -12.692 9.068 13.124 1.00 87.12 195 THR A CA 1
ATOM 1500 C C . THR A 1 195 ? -13.807 9.670 12.267 1.00 87.12 195 THR A C 1
ATOM 1502 O O . THR A 1 195 ? -14.939 9.776 12.745 1.00 87.12 195 THR A O 1
ATOM 1505 N N . ALA A 1 196 ? -13.527 10.046 11.017 1.00 88.06 196 ALA A N 1
ATOM 1506 C CA . ALA A 1 196 ? -14.529 10.531 10.083 1.00 88.06 196 ALA A CA 1
ATOM 1507 C C . ALA A 1 196 ? -15.456 9.394 9.638 1.00 88.06 196 ALA A C 1
ATOM 1509 O O . ALA A 1 196 ? -15.128 8.209 9.734 1.00 88.06 196 ALA A O 1
ATOM 1510 N N . TRP A 1 197 ? -16.638 9.759 9.134 1.00 85.50 197 TRP A N 1
ATOM 1511 C CA . TRP A 1 197 ? -17.590 8.786 8.594 1.00 85.50 197 TRP A CA 1
ATOM 1512 C C . TRP A 1 197 ? -16.982 7.992 7.428 1.00 85.50 197 TRP A C 1
ATOM 1514 O O . TRP A 1 197 ? -17.062 6.763 7.429 1.00 85.50 197 TRP A O 1
ATOM 1524 N N . SER A 1 198 ? -16.315 8.697 6.510 1.00 86.69 198 SER A N 1
ATOM 1525 C CA . SER A 1 198 ? -15.526 8.125 5.420 1.00 86.69 198 SER A CA 1
ATOM 1526 C C . SER A 1 198 ? -14.044 8.414 5.673 1.00 86.69 198 SER A C 1
ATOM 1528 O O . SER A 1 198 ? -13.668 9.585 5.602 1.00 86.69 198 SER A O 1
ATOM 1530 N N . PRO A 1 199 ? -13.215 7.402 5.983 1.00 91.25 199 PRO A N 1
ATOM 1531 C CA . PRO A 1 199 ? -11.777 7.600 6.114 1.00 91.25 199 PRO A CA 1
ATOM 1532 C C . PRO A 1 199 ? -11.148 7.922 4.752 1.00 91.25 199 PRO A C 1
ATOM 1534 O O . PRO A 1 199 ? -11.667 7.510 3.709 1.00 91.25 199 PRO A O 1
ATOM 1537 N N . SER A 1 200 ? -10.024 8.633 4.763 1.00 93.25 200 SER A N 1
ATOM 1538 C CA . SER A 1 200 ? -9.178 8.799 3.580 1.00 93.25 200 SER A CA 1
ATOM 1539 C C . SER A 1 200 ? -8.286 7.568 3.413 1.00 93.25 200 SER A C 1
ATOM 1541 O O . SER A 1 200 ? -7.851 6.968 4.396 1.00 93.25 200 SER A O 1
ATOM 1543 N N . ILE A 1 201 ? -8.054 7.146 2.167 1.00 94.12 201 ILE A N 1
ATOM 1544 C CA . ILE A 1 201 ? -7.297 5.928 1.850 1.00 94.12 201 ILE A CA 1
ATOM 1545 C C . ILE A 1 201 ? -6.335 6.224 0.701 1.00 94.12 201 ILE A C 1
ATOM 1547 O O . ILE A 1 201 ? -6.760 6.698 -0.352 1.00 94.12 201 ILE A O 1
ATOM 1551 N N . CYS A 1 202 ? -5.061 5.889 0.888 1.00 95.12 202 CYS A N 1
ATOM 1552 C CA . CYS A 1 202 ? -4.053 5.866 -0.169 1.00 95.12 202 CYS A CA 1
ATOM 1553 C C . CYS A 1 202 ? -3.482 4.456 -0.290 1.00 95.12 202 CYS A C 1
ATOM 1555 O O . CYS A 1 202 ? -3.214 3.809 0.719 1.00 95.12 202 CYS A O 1
ATOM 1557 N N . LEU A 1 203 ? -3.294 3.983 -1.520 1.00 95.69 203 LEU A N 1
ATOM 1558 C CA . LEU A 1 203 ? -2.731 2.670 -1.814 1.00 95.69 203 LEU A CA 1
ATOM 1559 C C . LEU A 1 203 ? -1.607 2.813 -2.827 1.00 95.69 203 LEU A C 1
ATOM 1561 O O . LEU A 1 203 ? -1.712 3.601 -3.766 1.00 95.69 203 LEU A O 1
ATOM 1565 N N . ARG A 1 204 ? -0.563 2.008 -2.665 1.00 95.56 204 ARG A N 1
ATOM 1566 C CA . ARG A 1 204 ? 0.493 1.858 -3.661 1.00 95.56 204 ARG A CA 1
ATOM 1567 C C . ARG A 1 204 ? 1.103 0.471 -3.606 1.00 95.56 204 ARG A C 1
ATOM 1569 O O . ARG A 1 204 ? 0.965 -0.250 -2.621 1.00 95.56 204 ARG A O 1
ATOM 1576 N N . VAL A 1 205 ? 1.819 0.116 -4.658 1.00 92.88 205 VAL A N 1
ATOM 1577 C CA . VAL A 1 205 ? 2.850 -0.922 -4.593 1.00 92.88 205 VAL A CA 1
ATOM 1578 C C . VAL A 1 205 ? 4.211 -0.242 -4.479 1.00 92.88 205 VAL A C 1
ATOM 1580 O O . VAL A 1 205 ? 4.442 0.772 -5.142 1.00 92.88 205 VAL A O 1
ATOM 1583 N N . GLY A 1 206 ? 5.090 -0.785 -3.635 1.00 89.19 206 GLY A N 1
ATOM 1584 C CA . GLY A 1 206 ? 6.441 -0.266 -3.413 1.00 89.19 206 GLY A CA 1
ATOM 1585 C C . GLY A 1 206 ? 7.487 -1.371 -3.488 1.00 89.19 206 GLY A C 1
ATOM 1586 O O . GLY A 1 206 ? 7.322 -2.429 -2.883 1.00 89.19 206 GLY A O 1
ATOM 1587 N N . HIS A 1 207 ? 8.556 -1.149 -4.253 1.00 87.38 207 HIS A N 1
ATOM 1588 C CA . HIS A 1 207 ? 9.694 -2.066 -4.315 1.00 87.38 207 HIS A CA 1
ATOM 1589 C C . HIS A 1 207 ? 10.981 -1.324 -4.682 1.00 87.38 207 HIS A C 1
ATOM 1591 O O . HIS A 1 207 ? 11.055 -0.683 -5.731 1.00 87.38 207 HIS A O 1
ATOM 1597 N N . ALA A 1 208 ? 12.031 -1.469 -3.867 1.00 84.06 208 ALA A N 1
ATOM 1598 C CA . ALA A 1 208 ? 13.345 -0.855 -4.107 1.00 84.06 208 ALA A CA 1
ATOM 1599 C C . ALA A 1 208 ? 13.275 0.664 -4.404 1.00 84.06 208 ALA A C 1
ATOM 1601 O O . ALA A 1 208 ? 13.922 1.167 -5.327 1.00 84.06 208 ALA A O 1
ATOM 1602 N N . GLY A 1 209 ? 12.438 1.386 -3.651 1.00 86.19 209 GLY A N 1
ATOM 1603 C CA . GLY A 1 209 ? 12.221 2.831 -3.800 1.00 86.19 209 GLY A CA 1
ATOM 1604 C C . GLY A 1 209 ? 11.479 3.244 -5.076 1.00 86.19 209 GLY A C 1
ATOM 1605 O O . GLY A 1 209 ? 11.385 4.432 -5.368 1.00 86.19 209 GLY A O 1
ATOM 1606 N N . CYS A 1 210 ? 10.988 2.284 -5.861 1.00 89.69 210 CYS A N 1
ATOM 1607 C CA . CYS A 1 210 ? 10.082 2.527 -6.974 1.00 89.69 210 CYS A CA 1
ATOM 1608 C C . CYS A 1 210 ? 8.641 2.341 -6.477 1.00 89.69 210 CYS A C 1
ATOM 1610 O O . CYS A 1 210 ? 8.376 1.427 -5.690 1.00 89.69 210 CYS A O 1
ATOM 1612 N N . PHE A 1 211 ? 7.719 3.190 -6.939 1.00 92.88 211 PHE A N 1
ATOM 1613 C CA . PHE A 1 211 ? 6.336 3.209 -6.461 1.00 92.88 211 PHE A CA 1
ATOM 1614 C C . PHE A 1 211 ? 5.339 3.358 -7.607 1.00 92.88 211 PHE A C 1
ATOM 1616 O O . PHE A 1 211 ? 5.617 4.004 -8.619 1.00 92.88 211 PHE A O 1
ATOM 1623 N N . LEU A 1 212 ? 4.153 2.781 -7.425 1.00 94.44 212 LEU A N 1
ATOM 1624 C CA . LEU A 1 212 ? 3.002 3.002 -8.294 1.00 94.44 212 LEU A CA 1
ATOM 1625 C C . LEU A 1 212 ? 1.742 3.135 -7.439 1.00 94.44 212 LEU A C 1
ATOM 1627 O O . LEU A 1 212 ? 1.366 2.183 -6.754 1.00 94.44 212 LEU A O 1
ATOM 1631 N N . ASP A 1 213 ? 1.095 4.299 -7.514 1.00 95.62 213 ASP A N 1
ATOM 1632 C CA . ASP A 1 213 ? -0.183 4.557 -6.849 1.00 95.62 213 ASP A CA 1
ATOM 1633 C C . ASP A 1 213 ? -1.285 3.663 -7.426 1.00 95.62 213 ASP A C 1
ATOM 1635 O O . ASP A 1 213 ? -1.409 3.485 -8.643 1.00 95.62 213 ASP A O 1
ATOM 1639 N N . LEU A 1 214 ? -2.104 3.116 -6.532 1.00 95.38 214 LEU A N 1
ATOM 1640 C CA . LEU A 1 214 ? -3.186 2.195 -6.844 1.00 95.38 214 LEU A CA 1
ATOM 1641 C C . LEU A 1 214 ? -4.513 2.737 -6.321 1.00 95.38 214 LEU A C 1
ATOM 1643 O O . LEU A 1 214 ? -4.598 3.408 -5.294 1.00 95.38 214 LEU A O 1
ATOM 1647 N N . SER A 1 215 ? -5.579 2.394 -7.027 1.00 94.00 215 SER A N 1
ATOM 1648 C CA . SER A 1 215 ? -6.947 2.578 -6.554 1.00 94.00 215 SER A CA 1
ATOM 1649 C C . SER A 1 215 ? -7.377 1.415 -5.657 1.00 94.00 215 SER A C 1
ATOM 1651 O O . SER A 1 215 ? -6.841 0.304 -5.719 1.00 94.00 215 SER A O 1
ATOM 1653 N N . VAL A 1 216 ? -8.382 1.655 -4.814 1.00 93.38 216 VAL A N 1
ATOM 1654 C CA . VAL A 1 216 ? -8.901 0.625 -3.904 1.00 93.38 216 VAL A CA 1
ATOM 1655 C C . VAL A 1 216 ? -9.502 -0.547 -4.675 1.00 93.38 216 VAL A C 1
ATOM 1657 O O . VAL A 1 216 ? -9.301 -1.684 -4.264 1.00 93.38 216 VAL A O 1
ATOM 1660 N N . ASP A 1 217 ? -10.169 -0.317 -5.809 1.00 93.25 217 ASP A N 1
ATOM 1661 C CA . ASP A 1 217 ? -10.731 -1.390 -6.634 1.00 93.25 217 ASP A CA 1
ATOM 1662 C C . ASP A 1 217 ? -9.668 -2.228 -7.342 1.00 93.25 217 ASP A C 1
ATOM 1664 O O . ASP A 1 217 ? -9.938 -3.383 -7.670 1.00 93.25 217 ASP A O 1
ATOM 1668 N N . GLN A 1 218 ? -8.452 -1.714 -7.549 1.00 94.81 218 GLN A N 1
ATOM 1669 C CA . GLN A 1 218 ? -7.343 -2.522 -8.059 1.00 94.81 218 GLN A CA 1
ATOM 1670 C C . GLN A 1 218 ? -6.878 -3.563 -7.038 1.00 94.81 218 GLN A C 1
ATOM 1672 O O . GLN A 1 218 ? -6.522 -4.672 -7.439 1.00 94.81 218 GLN A O 1
ATOM 1677 N N . VAL A 1 219 ? -6.925 -3.236 -5.744 1.00 95.88 219 VAL A N 1
ATOM 1678 C CA . VAL A 1 219 ? -6.424 -4.103 -4.669 1.00 95.88 219 VAL A CA 1
ATOM 1679 C C . VAL A 1 219 ? -7.539 -4.932 -4.037 1.00 95.88 219 VAL A C 1
ATOM 1681 O O . VAL A 1 219 ? -7.387 -6.143 -3.946 1.00 95.88 219 VAL A O 1
ATOM 1684 N N . PHE A 1 220 ? -8.661 -4.323 -3.648 1.00 95.62 220 PHE A N 1
ATOM 1685 C CA . PHE A 1 220 ? -9.754 -4.941 -2.889 1.00 95.62 220 PHE A CA 1
ATOM 1686 C C . PHE A 1 220 ? -10.967 -5.298 -3.755 1.00 95.62 220 PHE A C 1
ATOM 1688 O O . PHE A 1 220 ? -11.269 -4.654 -4.760 1.00 95.62 220 PHE A O 1
ATOM 1695 N N . GLU A 1 221 ? -11.711 -6.323 -3.338 1.00 94.06 221 GLU A N 1
ATOM 1696 C CA . GLU A 1 221 ? -12.998 -6.676 -3.944 1.00 94.06 221 GLU A CA 1
ATOM 1697 C C . GLU A 1 221 ? -14.097 -5.727 -3.452 1.00 94.06 221 GLU A C 1
ATOM 1699 O O . GLU A 1 221 ? -14.648 -5.929 -2.372 1.00 94.06 221 GLU A O 1
ATOM 1704 N N . LEU A 1 222 ? -14.428 -4.691 -4.230 1.00 89.31 222 LEU A N 1
ATOM 1705 C CA . LEU A 1 222 ? -15.464 -3.735 -3.835 1.00 89.31 222 LEU A CA 1
ATOM 1706 C C . LEU A 1 222 ? -16.867 -4.371 -3.783 1.00 89.31 222 LEU A C 1
ATOM 1708 O O . LEU A 1 222 ? -17.252 -5.092 -4.710 1.00 89.31 222 LEU A O 1
ATOM 1712 N N . PRO A 1 223 ? -17.688 -4.035 -2.769 1.00 84.69 223 PRO A N 1
ATOM 1713 C CA . PRO A 1 223 ? -19.104 -4.363 -2.770 1.00 84.69 223 PRO A CA 1
ATOM 1714 C C . PRO A 1 223 ? -19.805 -3.755 -3.988 1.00 84.69 223 PRO A C 1
ATOM 1716 O O . PRO A 1 223 ? -19.505 -2.634 -4.409 1.00 84.69 223 PRO A O 1
ATOM 1719 N N . HIS A 1 224 ? -20.795 -4.464 -4.530 1.00 77.62 224 HIS A N 1
ATOM 1720 C CA . HIS A 1 224 ? -21.586 -3.960 -5.649 1.00 77.62 224 HIS A CA 1
ATOM 1721 C C . HIS A 1 224 ? -22.198 -2.585 -5.339 1.00 77.62 224 HIS A C 1
ATOM 1723 O O . HIS A 1 224 ? -22.944 -2.429 -4.374 1.00 77.62 224 HIS A O 1
ATOM 1729 N N . GLY A 1 225 ? -21.914 -1.602 -6.198 1.00 67.25 225 GLY A N 1
ATOM 1730 C CA . GLY A 1 225 ? -22.472 -0.250 -6.102 1.00 67.25 225 GLY A CA 1
ATOM 1731 C C . GLY A 1 225 ? -21.720 0.703 -5.171 1.00 67.25 225 GLY A C 1
ATOM 1732 O O . GLY A 1 225 ? -22.125 1.859 -5.071 1.00 67.25 225 GLY A O 1
ATOM 1733 N N . LEU A 1 226 ? -20.631 0.270 -4.523 1.00 72.12 226 LEU A N 1
ATOM 1734 C CA . LEU A 1 226 ? -19.763 1.185 -3.787 1.00 72.12 226 LEU A CA 1
ATOM 1735 C C . LEU A 1 226 ? -18.948 2.030 -4.776 1.00 72.12 226 LEU A C 1
ATOM 1737 O O . LEU A 1 226 ? -18.147 1.500 -5.543 1.00 72.12 226 LEU A O 1
ATOM 1741 N N . GLN A 1 227 ? -19.149 3.347 -4.744 1.00 63.31 227 GLN A N 1
ATOM 1742 C CA . GLN A 1 227 ? -18.257 4.313 -5.380 1.00 63.31 227 GLN A CA 1
ATOM 1743 C C . GLN A 1 227 ? -17.411 4.963 -4.295 1.00 63.31 227 GLN A C 1
ATOM 1745 O O . GLN A 1 227 ? -17.942 5.627 -3.404 1.00 63.31 227 GLN A O 1
ATOM 1750 N N . LEU A 1 228 ? -16.102 4.747 -4.357 1.00 63.75 228 LEU A N 1
ATOM 1751 C CA . LEU A 1 228 ? -15.160 5.430 -3.484 1.00 63.75 228 LEU A CA 1
ATOM 1752 C C . LEU A 1 228 ? -14.834 6.790 -4.094 1.00 63.75 228 LEU A C 1
ATOM 1754 O O . LEU A 1 228 ? -14.650 6.910 -5.305 1.00 63.75 228 LEU A O 1
ATOM 1758 N N . GLN A 1 229 ? -14.797 7.820 -3.255 1.00 60.09 229 GLN A N 1
ATOM 1759 C CA . GLN A 1 229 ? -14.323 9.126 -3.680 1.00 60.09 229 GLN A CA 1
ATOM 1760 C C . GLN A 1 229 ? -12.809 9.016 -3.891 1.00 60.09 229 GLN A C 1
ATOM 1762 O O . GLN A 1 229 ? -12.067 8.827 -2.930 1.00 60.09 229 GLN A O 1
ATOM 1767 N N . GLU A 1 230 ? -12.360 9.075 -5.145 1.00 49.56 230 GLU A N 1
ATOM 1768 C CA . GLU A 1 230 ? -10.931 9.086 -5.460 1.00 49.56 230 GLU A CA 1
ATOM 1769 C C . GLU A 1 230 ? -10.283 10.326 -4.831 1.00 49.56 230 GLU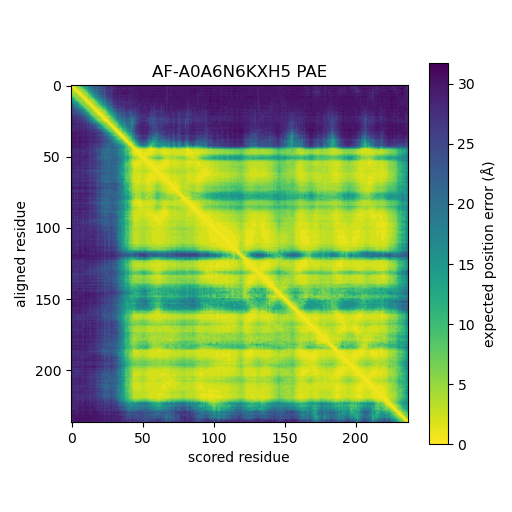 A C 1
ATOM 1771 O O . GLU A 1 230 ? -10.755 11.453 -5.016 1.00 49.56 230 GLU A O 1
ATOM 1776 N N . TRP A 1 231 ? -9.214 10.121 -4.061 1.00 49.38 231 TRP A N 1
ATOM 1777 C CA . TRP A 1 231 ? -8.382 11.220 -3.583 1.00 49.38 231 TRP A CA 1
ATOM 1778 C C . TRP A 1 231 ? -7.484 11.700 -4.732 1.00 49.38 231 TRP A C 1
ATOM 1780 O O . TRP A 1 231 ? -7.034 10.857 -5.517 1.00 49.38 231 TRP A O 1
ATOM 1790 N N . PRO A 1 232 ? -7.218 13.014 -4.878 1.00 43.22 232 PRO A N 1
ATOM 1791 C CA . PRO A 1 232 ? -6.325 13.506 -5.920 1.00 43.22 232 PRO A CA 1
ATOM 1792 C C . PRO A 1 232 ? -4.983 12.773 -5.853 1.00 43.22 232 PRO A C 1
ATOM 1794 O O . PRO A 1 232 ? -4.324 12.749 -4.811 1.00 43.22 232 PRO A O 1
ATOM 1797 N N . ARG A 1 233 ? -4.609 12.145 -6.975 1.00 48.50 233 ARG A N 1
ATOM 1798 C CA . ARG A 1 233 ? -3.273 11.575 -7.175 1.00 48.50 233 ARG A CA 1
ATOM 1799 C C . ARG A 1 233 ? -2.259 12.691 -6.959 1.00 48.50 233 ARG A C 1
ATOM 1801 O O . ARG A 1 233 ? -2.561 13.844 -7.270 1.00 48.50 233 ARG A O 1
ATOM 1808 N N . ARG A 1 234 ? -1.079 12.371 -6.421 1.00 49.59 234 ARG A N 1
ATOM 1809 C CA . ARG A 1 234 ? 0.004 13.356 -6.389 1.00 49.59 234 ARG A CA 1
ATOM 1810 C C . ARG A 1 234 ? 0.279 13.787 -7.825 1.00 49.59 234 ARG A C 1
ATOM 1812 O O . ARG A 1 234 ? 0.745 12.989 -8.634 1.00 49.59 234 ARG A O 1
ATOM 1819 N N . ASP A 1 235 ? -0.034 15.037 -8.134 1.00 36.00 235 ASP A N 1
ATOM 1820 C CA . ASP A 1 235 ? 0.608 15.704 -9.249 1.00 36.00 235 ASP A CA 1
ATOM 1821 C C . ASP A 1 235 ? 2.079 15.837 -8.842 1.00 36.00 235 ASP A C 1
ATOM 1823 O O . ASP A 1 235 ? 2.383 16.334 -7.757 1.00 36.00 235 ASP A O 1
ATOM 1827 N N . ASN A 1 236 ? 2.974 15.276 -9.653 1.00 34.00 236 ASN A N 1
ATOM 1828 C CA . ASN A 1 236 ? 4.411 15.311 -9.409 1.00 34.00 236 ASN A CA 1
ATOM 1829 C C . ASN A 1 236 ? 4.877 16.781 -9.367 1.00 34.00 236 ASN A C 1
ATOM 1831 O O . ASN A 1 236 ? 4.969 17.411 -10.423 1.00 34.00 236 ASN A O 1
ATOM 1835 N N . GLU A 1 237 ? 5.143 17.312 -8.171 1.00 32.38 237 GLU A N 1
ATOM 1836 C CA . GLU A 1 237 ? 6.002 18.489 -7.959 1.00 32.38 237 GLU A CA 1
ATOM 1837 C C . GLU A 1 237 ? 7.457 18.059 -7.763 1.00 32.38 237 GLU A C 1
ATOM 1839 O O . GLU A 1 237 ? 7.690 17.079 -7.015 1.00 32.38 237 GLU A O 1
#

Radius of gyration: 23.6 Å; Cα contacts (8 Å, |Δi|>4): 397; chains: 1; bounding box: 50×87×55 Å

Sequence (237 aa):
MSVSCSSSWTGKQVSRRTILFLSIPAWRTSSVNDLHTLERFSPFGTPVAAPGGLLWEVETAIFRCRMPASEAMQTAVSLEDAVQDPQALAFFEMLIPKPPFQLLEATVAFFRGVIFQAGHSSEALVQLTYDAPKWGMRIPEQKVNATRVDAGSVTAEHRVGVEIHSHGTLPAYFSPTDDADEIDGFLYCVIGDVTAWSPSICLRVGHAGCFLDLSVDQVFELPHGLQLQEWPRRDNE

Secondary structure (DSSP, 8-state):
-----------------------PPP-----S---SS--SS-S-PEEEEETTEEEEEEE-SSEEEEEEPPHHHHHHS-TTTSEE-TT---EEEESSPPPBHHHHHHHHHHHHHHHHHHTS----EEEEEEETTEEEEE---EEE-SS-EEEPPP-GGG-EEEEEEE-TTSPP---HHHHHH--EEEEEEEEE-TTSSS-EEEEEEEETTEEEEE-HHHHSBPPTTPPP-PPPP----

Foldseek 3Di:
DDDDDDDDDDDDDDDDDDDDDPDDDDDDDDDDDDPPPPDQADPAWAWEQEPVGIWTWGDGPFKTWIFHDDPVRSVVDDPVRHHYDHPDDTDIATPADFAACVVVVVVLVVLVVCCVVVPQAKKAKKFWACDPPDIDIDGADWDIGRADIDGDDDTNVRRTAEMEMENRAAADDQDVVNLVVQARFHKYKYWHNSVDPDIHIWIWTHHNSTIDTDDPVNRYDDDPPDDDDDDDDDPDD

Solvent-accessible surface area (backbone atoms only — not comparable to full-atom values): 14510 Å² total; per-residue (Å²): 132,88,83,88,82,89,81,87,83,82,87,78,93,76,84,87,77,89,74,86,78,81,83,76,86,87,76,82,92,76,83,93,85,78,88,85,82,83,63,72,64,67,91,69,62,45,49,32,38,24,87,93,45,54,28,35,30,45,61,57,96,50,35,39,37,28,22,54,44,28,74,70,50,60,72,72,50,59,76,87,79,24,49,81,33,83,80,64,68,70,48,78,44,67,72,46,85,53,48,57,42,67,57,58,54,48,51,50,51,50,52,40,49,49,24,73,75,70,67,60,49,41,20,50,58,39,34,34,22,55,58,87,97,39,75,46,81,44,71,66,71,61,51,61,37,61,88,44,66,53,59,72,83,88,52,59,90,59,36,66,54,34,44,35,38,35,44,25,68,40,69,39,63,86,48,77,65,48,56,69,69,47,32,77,61,44,33,42,34,30,36,2,24,48,84,45,98,71,54,35,69,37,37,29,40,22,40,78,61,20,54,39,83,46,58,66,70,73,54,30,43,70,61,91,89,70,78,78,85,79,69,85,71,83,73,90,126

Nearest PDB structures (foldseek):
  2kks-assembly1_A  TM=5.761E-01  e=2.626E-03  Desulfitobacterium hafniense Y51
  6xt9-assembly1_I  TM=1.595E-01  e=1.971E+00  Homo sapiens